Protein 3FFV (pdb70)

Organism: Escherichia coli (strain K12) (NCBI:txid83333)

Foldseek 3Di:
DDDLLLVLQVVLLVLQQVVCCVPVVAADKALPCFPPDAPQFDDDDPRITGGDKAAFDDDQALVVLCVLDVDDADPSVSSQAHSIADQWFWWQQPNFTKIFHYHNHPVSSVVLSVVQNVQQVQCVVLVEQRWGFGIDGPPPQWTWTQRRVQQFIWIDGRPDNDTHGRGNHSSRRSNRIHGDD/DPDLLLVLQVVLLVLQQVVCCVPPVAADKAQVCFPPDAPQFDDADPRMTGGHKAAFDDDQALVVLCVLVVHDFDPSVSSLARGIADQWFWWQQPNFTKIFHYHNHPVSVVVQSVVLNVQQVVCVVLVAQHWGFGIQGPDHQWGWTQRGVQQFIWIGGPPDNDTHGDGNHNSRRSNRIHGDD

Nearest PDB structures (foldseek):
  3ffv-assembly2_B  TM=9.972E-01  e=3.286E-38  Escherichia coli K-12
  7mso-assembly1_A  TM=3.947E-01  e=1.837E+00  Homo sapiens
  4hco-assembly2_A  TM=4.031E-01  e=1.837E+00  Homo sapiens
  2ffg-assembly1_B  TM=3.781E-01  e=4.168E+00  Bacillus subtilis
  3ffv-assembly2_B  TM=1.006E+00  e=2.075E-41  Escherichia coli K-12

Radius of gyration: 22.42 Å; Cα contacts (8 Å, |Δi|>4): 707; chains: 2; bounding box: 53×61×38 Å

Solvent-accessible surface area: 17484 Å² total; per-residue (Å²): 239,123,73,130,14,18,89,2,1,98,61,0,4,53,80,4,15,95,27,35,117,130,112,95,149,33,104,2,62,19,116,106,4,40,30,8,74,20,71,0,56,77,55,83,56,152,74,1,3,64,3,58,40,58,102,23,71,55,118,124,31,0,49,31,0,48,174,59,36,147,26,131,3,40,95,31,0,28,24,2,3,4,22,10,1,1,2,24,0,70,0,41,31,64,135,51,129,7,28,0,6,3,1,2,11,100,87,2,22,117,22,14,15,46,12,0,20,3,13,1,49,32,7,124,155,64,139,14,56,55,0,0,18,0,0,8,5,154,87,109,70,18,15,0,0,0,12,16,162,68,6,47,0,1,33,2,30,54,42,56,142,94,53,52,116,36,1,62,62,0,20,65,0,0,83,98,3,135,37,45,101,237,144,63,132,10,20,86,4,0,97,58,0,2,49,79,5,6,84,21,35,69,150,111,90,184,26,80,2,66,11,122,145,33,97,65,60,113,19,72,0,55,72,55,80,46,150,83,4,4,56,3,55,39,52,102,22,69,49,134,119,32,0,72,55,0,34,126,16,42,129,34,126,3,39,99,34,0,26,28,1,7,4,29,12,2,0,1,60,0,87,0,39,22,43,135,49,109,6,29,0,41,4,0,4,11,97,89,20,18,166,116,8,25,78,64,10,13,2,19,1,6,9,5,118,30,29,77,20,47,39,1,0,47,0,0,56,24,147,82,153,70,40,10,0,0,0,25,11,158,70,7,59,0,4,40,2,21,16,15,19,94,114,42,43,106,31,0,59,64,0,9,64,0,0,86,87,3,97,35,51,119

B-factor: mean 27.32, std 11.25, range [10.28, 82.02]

GO terms:
  GO:0005737 cytoplasm (C, IDA)
  GO:0009898 cytoplasmic side of plasma membrane (C, IDA)
  GO:0043254 regulation of protein-containing complex assembly (P, IDA)
  GO:0005515 protein binding (F, IPI)

CATH classification: 3.40.1580.20

Sequence (362 aa):
MDDLTAQALKDFTARYCDAWHEEHKSWPLSEELYGVPSPCIISTTEDAVYWQPQPFTGEQNVNAVERAFDIVIQPTIHTFYTTQFAGDMHAQFGDIKLTLLQTWSEDDFRRVQENLIGHLVTQKRLKLPPTLFIATLEEELEVISVCNLSGEVCKETLGTRKRTHLASNLAEFLNQLKPLLMDDLTAQALKDFTARYCDAWHEEHKSWPLSEELYGVPSPCIISTTEDAVYWQPQPFTGEQNVNAVERAFDIVIQPTIHTFYTTQFAGDMHAQFGDIKLTLLQTWSEDDFRRVQENLIGHLVTQKRLKLPPTLFIATLEEELEVISVCNLSGEVCKETLGTRKRTHLASNLAEFLNQLKPLL

InterPro domains:
  IPR009948 Syd [MF_01104] (3-181)
  IPR009948 Syd [NF003439] (1-180)
  IPR009948 Syd [PF07348] (7-179)
  IPR009948 Syd [cd16323] (7-177)
  IPR038228 Syd superfamily [G3DSA:3.40.1580.20] (1-181)

Structure (mmCIF, N/CA/C/O backbone):
data_3FFV
#
_entry.id   3FFV
#
_cell.length_a   167.600
_cell.length_b   167.600
_cell.length_c   41.600
_cell.angle_alpha   90.00
_cell.angle_beta   90.00
_cell.angle_gamma   120.00
#
_symmetry.space_group_name_H-M   'H 3'
#
loop_
_entity.id
_entity.type
_entity.pdbx_description
1 polymer 'Protein syd'
2 water water
#
loop_
_atom_site.group_PDB
_atom_site.id
_atom_site.type_symbol
_atom_site.label_atom_id
_atom_site.label_alt_id
_atom_site.label_comp_id
_atom_site.label_asym_id
_atom_site.label_entity_id
_atom_site.label_seq_id
_atom_site.pdbx_PDB_ins_code
_atom_site.Cartn_x
_atom_site.Cartn_y
_atom_site.Cartn_z
_atom_site.occupancy
_atom_site.B_iso_or_equiv
_atom_site.auth_seq_id
_atom_site.auth_comp_id
_atom_site.auth_asym_id
_atom_site.auth_atom_id
_atom_site.pdbx_PDB_model_num
ATOM 1 N N . MET A 1 1 ? -6.110 75.756 -3.760 1.00 64.82 1 MET A N 1
ATOM 2 C CA . MET A 1 1 ? -5.675 74.514 -3.050 1.00 64.94 1 MET A CA 1
ATOM 3 C C . MET A 1 1 ? -5.839 74.662 -1.535 1.00 63.07 1 MET A C 1
ATOM 4 O O . MET A 1 1 ? -4.856 74.642 -0.786 1.00 64.15 1 MET A O 1
ATOM 9 N N . ASP A 1 2 ? -7.089 74.808 -1.098 1.00 59.58 2 ASP A N 1
ATOM 10 C CA . ASP A 1 2 ? -7.423 74.964 0.320 1.00 55.26 2 ASP A CA 1
ATOM 11 C C . ASP A 1 2 ? -8.395 73.880 0.789 1.00 50.12 2 ASP A C 1
ATOM 12 O O . ASP A 1 2 ? -9.607 74.040 0.644 1.00 49.71 2 ASP A O 1
ATOM 17 N N . ASP A 1 3 ? -7.884 72.781 1.338 1.00 43.30 3 ASP A N 1
ATOM 18 C CA . ASP A 1 3 ? -8.779 71.739 1.829 1.00 36.24 3 ASP A CA 1
ATOM 19 C C . ASP A 1 3 ? -9.233 72.189 3.213 1.00 31.87 3 ASP A C 1
ATOM 20 O O . ASP A 1 3 ? -8.465 72.162 4.179 1.00 29.06 3 ASP A O 1
ATOM 25 N N . LEU A 1 4 ? -10.487 72.620 3.291 1.00 26.62 4 LEU A N 1
ATOM 26 C CA . LEU A 1 4 ? -11.050 73.110 4.534 1.00 24.53 4 LEU A CA 1
ATOM 27 C C . LEU A 1 4 ? -11.277 72.018 5.570 1.00 23.28 4 LEU A C 1
ATOM 28 O O . LEU A 1 4 ? -11.458 72.311 6.755 1.00 23.34 4 LEU A O 1
ATOM 33 N N . THR A 1 5 ? -11.263 70.763 5.124 1.00 21.58 5 THR A N 1
ATOM 34 C CA . THR A 1 5 ? -11.428 69.623 6.027 1.00 19.02 5 THR A CA 1
ATOM 35 C C . THR A 1 5 ? -10.090 69.347 6.716 1.00 19.07 5 THR A C 1
ATOM 36 O O . THR A 1 5 ? -10.037 69.107 7.925 1.00 18.55 5 THR A O 1
ATOM 40 N N . ALA A 1 6 ? -9.007 69.377 5.945 1.00 18.39 6 ALA A N 1
ATOM 41 C CA . ALA A 1 6 ? -7.686 69.150 6.516 1.00 17.37 6 ALA A CA 1
ATOM 42 C C . ALA A 1 6 ? -7.392 70.295 7.475 1.00 17.31 6 ALA A C 1
ATOM 43 O O . ALA A 1 6 ? -6.742 70.107 8.509 1.00 15.99 6 ALA A O 1
ATOM 45 N N . GLN A 1 7 ? -7.890 71.483 7.132 1.00 18.01 7 GLN A N 1
ATOM 46 C CA . GLN A 1 7 ? -7.681 72.65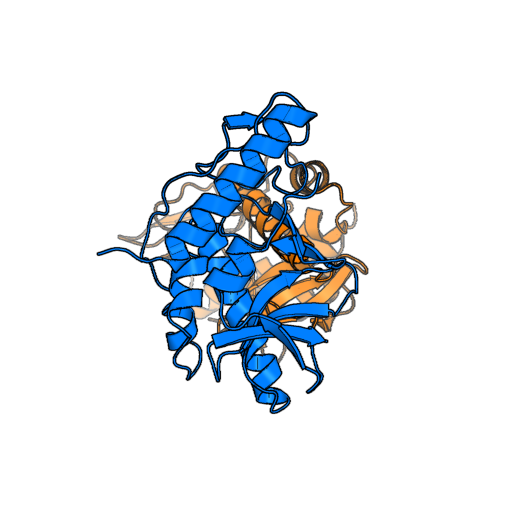5 7.975 1.00 19.97 7 GLN A CA 1
ATOM 47 C C . GLN A 1 7 ? -8.508 72.559 9.258 1.00 18.50 7 GLN A C 1
ATOM 48 O O . GLN A 1 7 ? -8.078 73.005 10.316 1.00 16.69 7 GLN A O 1
ATOM 54 N N . ALA A 1 8 ? -9.696 71.974 9.162 1.00 17.75 8 ALA A N 1
ATOM 55 C CA . ALA A 1 8 ? -10.544 71.815 10.335 1.00 17.87 8 ALA A CA 1
ATOM 56 C C . ALA A 1 8 ? -9.873 70.846 11.301 1.00 17.65 8 ALA A C 1
ATOM 57 O O . ALA A 1 8 ? -9.998 70.986 12.513 1.00 19.24 8 ALA A O 1
ATOM 59 N N . LEU A 1 9 ? -9.168 69.859 10.758 1.00 17.45 9 LEU A N 1
ATOM 60 C CA . LEU A 1 9 ? -8.472 68.871 11.582 1.00 17.99 9 LEU A CA 1
ATOM 61 C C . LEU A 1 9 ? -7.249 69.506 12.253 1.00 18.29 9 LEU A C 1
ATOM 62 O O . LEU A 1 9 ? -6.987 69.295 13.440 1.00 16.87 9 LEU A O 1
ATOM 67 N N . LYS A 1 10 ? -6.505 70.297 11.488 1.00 19.72 10 LYS A N 1
ATOM 68 C CA . LYS A 1 10 ? -5.327 70.956 12.028 1.00 20.80 10 LYS A CA 1
ATOM 69 C C . LYS A 1 10 ? -5.718 71.953 13.107 1.00 21.24 10 LYS A C 1
ATOM 70 O O . LYS A 1 10 ? -4.998 72.129 14.091 1.00 21.16 10 LYS A O 1
ATOM 76 N N . ASP A 1 11 ? -6.868 72.596 12.924 1.00 20.57 11 ASP A N 1
ATOM 77 C CA . ASP A 1 11 ? -7.363 73.572 13.886 1.00 18.86 11 ASP A CA 1
ATOM 78 C C . ASP A 1 11 ? -7.723 72.876 15.187 1.00 17.58 11 ASP A C 1
ATOM 79 O O . ASP A 1 11 ? -7.422 73.382 16.263 1.00 16.76 11 ASP A O 1
ATOM 84 N N . PHE A 1 12 ? -8.373 71.721 15.096 1.00 16.25 12 PHE A N 1
ATOM 85 C CA . PHE A 1 12 ? -8.730 71.009 16.311 1.00 16.76 12 PHE A CA 1
ATOM 86 C C . PHE A 1 12 ? -7.476 70.495 16.990 1.00 16.21 12 PHE A C 1
ATOM 87 O O . PHE A 1 12 ? -7.339 70.584 18.214 1.00 18.83 12 PHE A O 1
ATOM 95 N N . THR A 1 13 ? -6.567 69.945 16.193 1.00 15.04 13 THR A N 1
ATOM 96 C CA . THR A 1 13 ? -5.312 69.437 16.723 1.00 13.86 13 THR A CA 1
ATOM 97 C C . THR A 1 13 ? -4.626 70.556 17.494 1.00 14.41 13 THR A C 1
ATOM 98 O O . THR A 1 13 ? -4.103 70.335 18.582 1.00 15.25 13 THR A O 1
ATOM 102 N N . ALA A 1 14 ? -4.632 71.755 16.919 1.00 14.14 14 ALA A N 1
ATOM 103 C CA . ALA A 1 14 ? -4.018 72.913 17.542 1.00 15.27 14 ALA A CA 1
ATOM 104 C C . ALA A 1 14 ? -4.705 73.255 18.872 1.00 17.83 14 ALA A C 1
ATOM 105 O O . ALA A 1 14 ? -4.037 73.603 19.847 1.00 17.77 14 ALA A O 1
ATOM 107 N N . ARG A 1 15 ? -6.033 73.152 18.920 1.00 18.14 15 ARG A N 1
ATOM 108 C CA . ARG A 1 15 ? -6.761 73.442 20.152 1.00 18.02 15 ARG A CA 1
ATOM 109 C C . ARG A 1 15 ? -6.451 72.369 21.201 1.00 20.29 15 ARG A C 1
ATOM 110 O O . ARG A 1 15 ? -6.359 72.663 22.399 1.00 22.00 15 ARG A O 1
ATOM 118 N N . TYR A 1 16 ? -6.292 71.128 20.749 1.00 19.03 16 TYR A N 1
ATOM 119 C CA . TYR A 1 16 ? -5.996 70.021 21.648 1.00 18.76 16 TYR A CA 1
ATOM 120 C C . TYR A 1 16 ? -4.663 70.251 22.350 1.00 21.02 16 TYR A C 1
ATOM 121 O O . TYR A 1 16 ? -4.558 70.121 23.569 1.00 21.37 16 TYR A O 1
ATOM 130 N N . CYS A 1 17 ? -3.643 70.588 21.566 1.00 22.71 17 CYS A N 1
ATOM 131 C CA . CYS A 1 17 ? -2.312 70.835 22.109 1.00 23.73 17 CYS A CA 1
ATOM 132 C C . CYS A 1 17 ? -2.303 72.044 23.038 1.00 24.73 17 CYS A C 1
ATOM 133 O O . CYS A 1 17 ? -1.572 72.062 24.030 1.00 24.57 17 CYS A O 1
ATOM 136 N N . ASP A 1 18 ? -3.117 73.048 22.724 1.00 25.40 18 ASP A N 1
ATOM 137 C CA . ASP A 1 18 ? -3.195 74.241 23.561 1.00 28.13 18 ASP A CA 1
ATOM 138 C C . ASP A 1 18 ? -3.816 73.893 24.903 1.00 28.00 18 ASP A C 1
ATOM 139 O O . ASP A 1 18 ? -3.409 74.419 25.939 1.00 28.95 18 ASP A O 1
ATOM 144 N N . ALA A 1 19 ? -4.802 73.003 24.886 1.00 27.18 19 ALA A N 1
ATOM 145 C CA . ALA A 1 19 ? -5.447 72.584 26.125 1.00 27.05 19 ALA A CA 1
ATOM 146 C C . ALA A 1 19 ? -4.417 71.864 27.000 1.00 26.33 19 ALA A C 1
ATOM 147 O O . ALA A 1 19 ? -4.357 72.098 28.210 1.00 26.45 19 ALA A O 1
ATOM 149 N N . TRP A 1 20 ? -3.613 70.992 26.384 1.00 24.71 20 TRP A N 1
ATOM 150 C CA . TRP A 1 20 ? -2.579 70.252 27.102 1.00 23.52 20 TRP A CA 1
ATOM 151 C C . TRP A 1 20 ? -1.540 71.203 27.687 1.00 24.50 20 TRP A C 1
ATOM 152 O O . TRP A 1 20 ? -1.043 70.984 28.785 1.00 23.71 20 TRP A O 1
ATOM 163 N N . HIS A 1 21 ? -1.215 72.255 26.944 1.00 25.61 21 HIS A N 1
ATOM 164 C CA . HIS A 1 21 ? -0.242 73.234 27.397 1.00 29.21 21 HIS A CA 1
ATOM 165 C C . HIS A 1 21 ? -0.782 74.017 28.589 1.00 31.10 21 HIS A C 1
ATOM 166 O O . HIS A 1 21 ? -0.099 74.204 29.593 1.00 31.44 21 HIS A O 1
ATOM 173 N N . GLU A 1 22 ? -2.019 74.473 28.466 1.00 32.53 22 GLU A N 1
ATOM 174 C CA . GLU A 1 22 ? -2.660 75.248 29.514 1.00 35.59 22 GLU A CA 1
ATOM 175 C C . GLU A 1 22 ? -2.872 74.451 30.808 1.00 35.32 22 GLU A C 1
ATOM 176 O O . GLU A 1 22 ? -2.646 74.957 31.907 1.00 34.67 22 GLU A O 1
ATOM 182 N N . GLU A 1 23 ? -3.282 73.197 30.678 1.00 34.26 23 GLU A N 1
ATOM 183 C CA . GLU A 1 23 ? -3.547 72.384 31.851 1.00 33.51 23 GLU A CA 1
ATOM 184 C C . GLU A 1 23 ? -2.334 71.653 32.415 1.00 32.03 23 GLU A C 1
ATOM 185 O O . GLU A 1 23 ? -2.196 71.531 33.632 1.00 32.46 23 GLU A O 1
ATOM 191 N N . HIS A 1 24 ? -1.458 71.158 31.549 1.00 30.50 24 HIS A N 1
ATOM 192 C CA . HIS A 1 24 ? -0.281 70.432 32.025 1.00 29.43 24 HIS A CA 1
ATOM 193 C C . HIS A 1 24 ? 1.054 71.064 31.654 1.00 27.88 24 HIS A C 1
ATOM 194 O O . HIS A 1 24 ? 2.099 70.520 31.990 1.00 28.66 24 HIS A O 1
ATOM 201 N N . LYS A 1 25 ? 1.025 72.196 30.958 1.00 27.42 25 LYS A N 1
ATOM 202 C CA . LYS A 1 25 ? 2.249 72.884 30.559 1.00 27.97 25 LYS A CA 1
ATOM 203 C C . LYS A 1 25 ? 3.157 72.009 29.698 1.00 27.35 25 LYS A C 1
ATOM 204 O O . LYS A 1 25 ? 4.379 72.067 29.817 1.00 26.50 25 LYS A O 1
ATOM 210 N N . SER A 1 26 ? 2.563 71.215 28.813 1.00 26.41 26 SER A N 1
ATOM 211 C CA . SER A 1 26 ? 3.344 70.320 27.967 1.00 24.82 26 SER A CA 1
ATOM 212 C C . SER A 1 26 ? 2.618 69.918 26.692 1.00 24.39 26 SER A C 1
ATOM 213 O O . SER A 1 26 ? 1.537 70.419 26.390 1.00 23.76 26 SER A O 1
ATOM 216 N N . TRP A 1 27 ? 3.246 69.001 25.956 1.00 23.66 27 TRP A N 1
ATOM 217 C CA . TRP A 1 27 ? 2.691 68.429 24.736 1.00 21.74 27 TRP A CA 1
ATOM 218 C C . TRP A 1 27 ? 1.896 67.227 25.220 1.00 20.09 27 TRP A C 1
ATOM 219 O O . TRP A 1 27 ? 2.028 66.819 26.372 1.00 20.13 27 TRP A O 1
ATOM 230 N N . PRO A 1 28 ? 1.058 66.640 24.354 1.00 19.56 28 PRO A N 1
ATOM 231 C CA . PRO A 1 28 ? 0.297 65.474 24.818 1.00 17.79 28 PRO A CA 1
ATOM 232 C C . PRO A 1 28 ? 1.217 64.342 25.293 1.00 17.03 28 PRO A C 1
ATOM 233 O O . PRO A 1 28 ? 2.290 64.115 24.726 1.00 16.82 28 PRO A O 1
ATOM 237 N N . LEU A 1 29 ? 0.794 63.644 26.343 1.00 17.63 29 LEU A N 1
ATOM 238 C CA . LEU A 1 29 ? 1.557 62.530 26.910 1.00 17.71 29 LEU A CA 1
ATOM 239 C C . LEU A 1 29 ? 0.695 61.271 26.848 1.00 18.15 29 LEU A C 1
ATOM 240 O O . LEU A 1 29 ? -0.368 61.203 27.468 1.00 18.30 29 LEU A O 1
ATOM 245 N N . SER A 1 30 ? 1.161 60.270 26.109 1.00 19.12 30 SER A N 1
ATOM 246 C CA . SER A 1 30 ? 0.403 59.044 25.948 1.00 18.15 30 SER A CA 1
ATOM 247 C C . SER A 1 30 ? 1.072 57.752 26.388 1.00 18.91 30 SER A C 1
ATOM 248 O O . SER A 1 30 ? 2.120 57.369 25.870 1.00 18.69 30 SER A O 1
ATOM 251 N N . GLU A 1 31 ? 0.437 57.067 27.332 1.00 19.54 31 GLU A N 1
ATOM 252 C CA . GLU A 1 31 ? 0.933 55.791 27.820 1.00 21.54 31 GLU A CA 1
ATOM 253 C C . GLU A 1 31 ? 0.500 54.705 26.849 1.00 21.51 31 GLU A C 1
ATOM 254 O O . GLU A 1 31 ? 1.195 53.713 26.663 1.00 21.73 31 GLU A O 1
ATOM 260 N N . GLU A 1 32 ? -0.651 54.905 26.218 1.00 22.17 32 GLU A N 1
ATOM 261 C CA . GLU A 1 32 ? -1.180 53.922 25.274 1.00 25.10 32 GLU A CA 1
ATOM 262 C C . GLU A 1 32 ? -0.318 53.690 24.030 1.00 23.52 32 GLU A C 1
ATOM 263 O O . GLU A 1 32 ? -0.292 52.583 23.498 1.00 23.23 32 GLU A O 1
ATOM 269 N N . LEU A 1 33 ? 0.374 54.729 23.565 1.00 21.58 33 LEU A N 1
ATOM 270 C CA . LEU A 1 33 ? 1.224 54.624 22.384 1.00 19.56 33 LEU A CA 1
ATOM 271 C C . LEU A 1 33 ? 2.652 54.208 22.713 1.00 19.24 33 LEU A C 1
ATOM 272 O O . LEU A 1 33 ? 3.479 54.051 21.819 1.00 20.01 33 LEU A O 1
ATOM 277 N N . TYR A 1 34 ? 2.950 54.026 23.993 1.00 20.41 34 TYR A N 1
ATOM 278 C CA . TYR A 1 34 ? 4.296 53.627 24.390 1.00 21.11 34 TYR A CA 1
ATOM 279 C C . TYR A 1 34 ? 4.659 52.291 23.732 1.00 20.53 34 TYR A C 1
ATOM 280 O O . TYR A 1 34 ? 3.883 51.341 23.793 1.00 21.54 34 TYR A O 1
ATOM 289 N N . GLY A 1 35 ? 5.825 52.228 23.089 1.00 18.97 35 GLY A N 1
ATOM 290 C CA . GLY A 1 35 ? 6.250 50.994 22.448 1.00 16.63 35 GLY A CA 1
ATOM 291 C C . GLY A 1 35 ? 6.016 50.922 20.948 1.00 16.82 35 GLY A C 1
ATOM 292 O O . GLY A 1 35 ? 6.417 49.952 20.289 1.00 15.83 35 GLY A O 1
ATOM 293 N N . VAL A 1 36 ? 5.361 51.944 20.405 1.00 16.15 36 VAL A N 1
ATOM 294 C CA . VAL A 1 36 ? 5.074 52.008 18.976 1.00 16.03 36 VAL A CA 1
ATOM 295 C C . VAL A 1 36 ? 5.809 53.210 18.392 1.00 15.90 36 VAL A C 1
ATOM 296 O O . VAL A 1 36 ? 5.496 54.361 18.717 1.00 15.98 36 VAL A O 1
ATOM 300 N N . PRO A 1 37 ? 6.799 52.959 17.519 1.00 16.13 37 PRO A N 1
ATOM 301 C CA . PRO A 1 37 ? 7.583 54.031 16.889 1.00 16.43 37 PRO A CA 1
ATOM 302 C C . PRO A 1 37 ? 6.747 55.048 16.098 1.00 16.26 37 PRO A C 1
ATOM 303 O O . PRO A 1 37 ? 5.661 54.741 15.594 1.00 15.59 37 PRO A O 1
ATOM 307 N N . SER A 1 38 ? 7.274 56.260 15.987 1.00 16.17 38 SER A N 1
ATOM 308 C CA . SER A 1 38 ? 6.599 57.317 15.258 1.00 16.20 38 SER A CA 1
ATOM 309 C C . SER A 1 38 ? 7.417 58.595 15.218 1.00 16.37 38 SER A C 1
ATOM 310 O O . SER A 1 38 ? 8.199 58.877 16.129 1.00 15.57 38 SER A O 1
ATOM 313 N N . PRO A 1 39 ? 7.249 59.385 14.147 1.00 17.79 39 PRO A N 1
ATOM 314 C CA . PRO A 1 39 ? 7.981 60.647 14.011 1.00 17.97 39 PRO A CA 1
ATOM 315 C C . PRO A 1 39 ? 7.487 61.654 15.060 1.00 17.85 39 PRO A C 1
ATOM 316 O O . PRO A 1 39 ? 8.176 62.620 15.393 1.00 17.93 39 PRO A O 1
ATOM 320 N N . CYS A 1 40 ? 6.289 61.407 15.583 1.00 16.20 40 CYS A N 1
ATOM 321 C CA . CYS A 1 40 ? 5.670 62.295 16.561 1.00 16.81 40 CYS A CA 1
ATOM 322 C C . CYS A 1 40 ? 6.314 62.298 17.943 1.00 17.58 40 CYS A C 1
ATOM 323 O O . CYS A 1 40 ? 6.168 63.267 18.692 1.00 18.18 40 CYS A O 1
ATOM 326 N N . ILE A 1 41 ? 7.011 61.219 18.283 1.00 18.01 41 ILE A N 1
ATOM 327 C CA . ILE A 1 41 ? 7.655 61.097 19.589 1.00 19.48 41 ILE A CA 1
ATOM 328 C C . ILE A 1 41 ? 8.718 62.169 19.824 1.00 20.94 41 ILE A C 1
ATOM 329 O O . ILE A 1 41 ? 9.648 62.321 19.035 1.00 20.77 41 ILE A O 1
ATOM 334 N N . ILE A 1 42 ? 8.558 62.904 20.920 1.00 22.14 42 ILE A N 1
ATOM 335 C CA . ILE A 1 42 ? 9.479 63.966 21.320 1.00 22.40 42 ILE A CA 1
ATOM 336 C C . ILE A 1 42 ? 10.486 63.388 22.323 1.00 23.11 42 ILE A C 1
ATOM 337 O O . ILE A 1 42 ? 11.700 63.524 22.168 1.00 23.28 42 ILE A O 1
ATOM 342 N N . SER A 1 43 ? 9.960 62.766 23.369 1.00 22.20 43 SER A N 1
ATOM 343 C CA . SER A 1 43 ? 10.783 62.135 24.390 1.00 22.56 43 SER A CA 1
ATOM 344 C C . SER A 1 43 ? 9.916 61.085 25.081 1.00 23.02 43 SER A C 1
ATOM 345 O O . SER A 1 43 ? 8.681 61.133 24.999 1.00 21.18 43 SER A O 1
ATOM 348 N N . THR A 1 44 ? 10.552 60.132 25.757 1.00 21.98 44 THR A N 1
ATOM 349 C CA . THR A 1 44 ? 9.797 59.089 26.424 1.00 22.69 44 THR A CA 1
ATOM 350 C C . THR A 1 44 ? 10.179 58.899 27.893 1.00 22.42 44 THR A C 1
ATOM 351 O O . THR A 1 44 ? 11.333 59.075 28.286 1.00 22.75 44 THR A O 1
ATOM 355 N N . THR A 1 45 ? 9.173 58.591 28.707 1.00 22.36 45 THR A N 1
ATOM 356 C CA . THR A 1 45 ? 9.354 58.379 30.136 1.00 22.31 45 THR A CA 1
ATOM 357 C C . THR A 1 45 ? 9.504 56.877 30.366 1.00 22.27 45 THR A C 1
ATOM 358 O O . THR A 1 45 ? 9.888 56.153 29.453 1.00 20.37 45 THR A O 1
ATOM 362 N N . GLU A 1 46 ? 9.217 56.398 31.571 1.00 21.84 46 GLU A N 1
ATOM 363 C CA . GLU A 1 46 ? 9.342 54.969 31.811 0.50 23.06 46 GLU A CA 1
ATOM 364 C C . GLU A 1 46 ? 8.212 54.184 31.146 1.00 23.59 46 GLU A C 1
ATOM 365 O O . GLU A 1 46 ? 8.367 52.998 30.858 1.00 24.75 46 GLU A O 1
ATOM 371 N N . ASP A 1 47 ? 7.089 54.850 30.881 1.00 22.44 47 ASP A N 1
ATOM 372 C CA . ASP A 1 47 ? 5.940 54.181 30.280 1.00 21.77 47 ASP A CA 1
ATOM 373 C C . ASP A 1 47 ? 5.034 55.040 29.382 1.00 20.56 47 ASP A C 1
ATOM 374 O O . ASP A 1 47 ? 3.882 54.680 29.142 1.00 20.43 47 ASP A O 1
ATOM 379 N N . ALA A 1 48 ? 5.538 56.163 28.884 1.00 19.58 48 ALA A N 1
ATOM 380 C CA . ALA A 1 48 ? 4.730 57.027 28.028 1.00 18.55 48 ALA A CA 1
ATOM 381 C C . ALA A 1 48 ? 5.586 57.871 27.094 1.00 18.73 48 ALA A C 1
ATOM 382 O O . ALA A 1 48 ? 6.786 58.031 27.306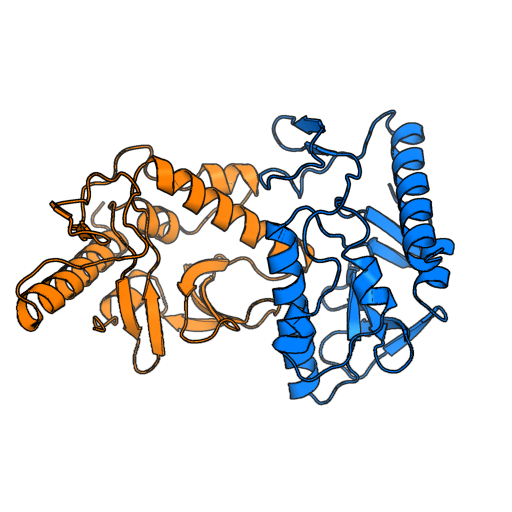 1.00 18.33 48 ALA A O 1
ATOM 384 N N . VAL A 1 49 ? 4.967 58.398 26.044 1.00 18.10 49 VAL A N 1
ATOM 385 C CA . VAL A 1 49 ? 5.685 59.250 25.109 1.00 18.24 49 VAL A CA 1
ATOM 386 C C . VAL A 1 49 ? 4.989 60.588 24.978 1.00 19.28 49 VAL A C 1
ATOM 387 O O . VAL A 1 49 ? 3.760 60.668 25.021 1.00 19.67 49 VAL A O 1
ATOM 391 N N . TYR A 1 50 ? 5.799 61.637 24.863 1.00 20.32 50 TYR A N 1
ATOM 392 C CA . TYR A 1 50 ? 5.319 62.996 24.666 1.00 19.77 50 TYR A CA 1
ATOM 393 C C . TYR A 1 50 ? 5.333 63.096 23.152 1.00 18.52 50 TYR A C 1
ATOM 394 O O . TYR A 1 50 ? 6.297 62.662 22.518 1.00 18.04 50 TYR A O 1
ATOM 403 N N . TRP A 1 51 ? 4.278 63.645 22.560 1.00 18.57 51 TRP A N 1
ATOM 404 C CA . TRP A 1 51 ? 4.249 63.739 21.107 1.00 18.09 51 TRP A CA 1
ATOM 405 C C . TRP A 1 51 ? 3.681 65.035 20.552 1.00 17.85 51 TRP A C 1
ATOM 406 O O . TRP A 1 51 ? 2.978 65.775 21.237 1.00 18.73 51 TRP A O 1
ATOM 417 N N . GLN A 1 52 ? 4.008 65.303 19.294 1.00 18.26 52 GLN A N 1
ATOM 418 C CA . GLN A 1 52 ? 3.531 66.492 18.602 1.00 19.29 52 GLN A CA 1
ATOM 419 C C . GLN A 1 52 ? 3.167 66.093 17.178 1.00 19.63 52 GLN A C 1
ATOM 420 O O . GLN A 1 52 ? 3.761 65.174 16.613 1.00 18.73 52 GLN A O 1
ATOM 426 N N . PRO A 1 53 ? 2.186 66.777 16.573 1.00 19.96 53 PRO A N 1
ATOM 427 C CA . PRO A 1 53 ? 1.851 66.387 15.201 1.00 19.03 53 PRO A CA 1
ATOM 428 C C . PRO A 1 53 ? 3.070 66.522 14.296 1.00 19.70 53 PRO A C 1
ATOM 429 O O . PRO A 1 53 ? 3.956 67.334 14.555 1.00 19.63 53 PRO A O 1
ATOM 433 N N . GLN A 1 54 ? 3.121 65.707 13.250 1.00 19.79 54 GLN A N 1
ATOM 434 C CA . GLN A 1 54 ? 4.228 65.729 12.302 1.00 21.59 54 GLN A CA 1
ATOM 435 C C . GLN A 1 54 ? 3.680 65.583 10.888 1.00 22.24 54 GLN A C 1
ATOM 436 O O . GLN A 1 54 ? 2.517 65.231 10.697 1.00 23.62 54 GLN A O 1
ATOM 442 N N . PRO A 1 55 ? 4.507 65.868 9.870 1.00 22.82 55 PRO A N 1
ATOM 443 C CA . PRO A 1 55 ? 3.981 65.723 8.509 1.00 22.45 55 PRO A CA 1
ATOM 444 C C . PRO A 1 55 ? 3.707 64.262 8.160 1.00 21.88 55 PRO A C 1
ATOM 445 O O . PRO A 1 55 ? 4.405 63.363 8.614 1.00 21.82 55 PRO A O 1
ATOM 449 N N . PHE A 1 56 ? 2.676 64.038 7.360 1.00 22.04 56 PHE A N 1
ATOM 450 C CA . PHE A 1 56 ? 2.321 62.697 6.923 1.00 22.49 56 PHE A CA 1
ATOM 451 C C . PHE A 1 56 ? 3.214 62.338 5.724 1.00 23.89 56 PHE A C 1
ATOM 452 O O . PHE A 1 56 ? 3.435 63.165 4.832 1.00 23.01 56 PHE A O 1
ATOM 460 N N . THR A 1 57 ? 3.739 61.118 5.711 1.00 24.51 57 THR A N 1
ATOM 461 C CA . THR A 1 57 ? 4.574 60.665 4.605 1.00 26.30 57 THR A CA 1
ATOM 462 C C . THR A 1 57 ? 3.934 59.434 3.952 1.00 28.48 57 THR A C 1
ATOM 463 O O . THR A 1 57 ? 3.348 58.590 4.634 1.00 28.68 57 THR A O 1
ATOM 467 N N . GLY A 1 58 ? 4.042 59.347 2.629 1.00 29.93 58 GLY A N 1
ATOM 468 C CA . GLY A 1 58 ? 3.463 58.233 1.895 1.00 33.01 58 GLY A CA 1
ATOM 469 C C . GLY A 1 58 ? 2.311 58.722 1.030 1.00 35.00 58 GLY A C 1
ATOM 470 O O . GLY A 1 58 ? 2.055 59.924 0.981 1.00 34.95 58 GLY A O 1
ATOM 471 N N . GLU A 1 59 ? 1.624 57.815 0.338 1.00 36.79 59 GLU A N 1
ATOM 472 C CA . GLU A 1 59 ? 0.490 58.211 -0.496 1.00 38.44 59 GLU A CA 1
ATOM 473 C C . GLU A 1 59 ? -0.585 58.819 0.383 1.00 36.61 59 GLU A C 1
ATOM 474 O O . GLU A 1 59 ? -0.957 58.239 1.401 1.00 36.76 59 GLU A O 1
ATOM 480 N N . GLN A 1 60 ? -1.099 59.975 -0.020 1.00 34.76 60 GLN A N 1
ATOM 481 C CA . GLN A 1 60 ? -2.129 60.637 0.763 1.00 33.86 60 GLN A CA 1
ATOM 482 C C . GLN A 1 60 ? -3.534 60.261 0.322 1.00 32.64 60 GLN A C 1
ATOM 483 O O . GLN A 1 60 ? -4.277 61.092 -0.204 1.00 31.80 60 GLN A O 1
ATOM 489 N N . ASN A 1 61 ? -3.886 59.002 0.550 1.00 30.57 61 ASN A N 1
ATOM 490 C CA . ASN A 1 61 ? -5.203 58.489 0.221 1.00 28.48 61 ASN A CA 1
ATOM 491 C C . ASN A 1 61 ? -5.348 57.083 0.814 1.00 27.78 61 ASN A C 1
ATOM 492 O O . ASN A 1 61 ? -4.349 56.444 1.168 1.00 28.44 61 ASN A O 1
ATOM 497 N N . VAL A 1 62 ? -6.587 56.612 0.936 1.00 25.73 62 VAL A N 1
ATOM 498 C CA . VAL A 1 62 ? -6.849 55.282 1.472 1.00 26.31 62 VAL A CA 1
ATOM 499 C C . VAL A 1 62 ? -7.314 54.384 0.326 1.00 27.36 62 VAL A C 1
ATOM 500 O O . VAL A 1 62 ? -8.296 53.657 0.454 1.00 27.62 62 VAL A O 1
ATOM 504 N N . ASN A 1 63 ? -6.601 54.441 -0.800 1.00 28.38 63 ASN A N 1
ATOM 505 C CA . ASN A 1 63 ? -6.956 53.630 -1.961 1.00 28.56 63 ASN A CA 1
ATOM 506 C C . ASN A 1 63 ? -6.745 52.157 -1.685 1.00 28.24 63 ASN A C 1
ATOM 507 O O . ASN A 1 63 ? -7.308 51.303 -2.366 1.00 28.23 63 ASN A O 1
ATOM 512 N N . ALA A 1 64 ? -5.917 51.855 -0.696 1.00 27.44 64 ALA A N 1
ATOM 513 C CA . ALA A 1 64 ? -5.696 50.466 -0.349 1.00 26.64 64 ALA A CA 1
ATOM 514 C C . ALA A 1 64 ? -7.048 49.908 0.070 1.00 25.34 64 ALA A C 1
ATOM 515 O O . ALA A 1 64 ? -7.360 48.757 -0.209 1.00 27.76 64 ALA A O 1
ATOM 517 N N . VAL A 1 65 ? -7.857 50.732 0.729 1.00 24.74 65 VAL A N 1
ATOM 518 C CA . VAL A 1 65 ? -9.171 50.278 1.163 1.00 25.27 65 VAL A CA 1
ATOM 519 C C . VAL A 1 65 ? -10.093 50.133 -0.044 1.00 25.78 65 VAL A C 1
ATOM 520 O O . VAL A 1 65 ? -10.817 49.149 -0.156 1.00 25.82 65 VAL A O 1
ATOM 524 N N . GLU A 1 66 ? -10.050 51.099 -0.960 1.00 26.66 66 GLU A N 1
ATOM 525 C CA . GLU A 1 66 ? -10.887 51.037 -2.160 1.00 27.77 66 GLU A CA 1
ATOM 526 C C . GLU A 1 66 ? -10.448 49.880 -3.055 1.00 29.69 66 GLU A C 1
ATOM 527 O O . GLU A 1 66 ? -11.253 49.314 -3.793 1.00 29.91 66 GLU A O 1
ATOM 533 N N . ARG A 1 67 ? -9.167 49.534 -3.003 1.00 30.33 67 ARG A N 1
ATOM 534 C CA . ARG A 1 67 ? -8.668 48.423 -3.797 1.00 31.67 67 ARG A CA 1
ATOM 535 C C . ARG A 1 67 ? -9.187 47.106 -3.250 1.00 32.46 67 ARG A C 1
ATOM 536 O O . ARG A 1 67 ? -9.648 46.251 -3.999 1.00 33.13 67 ARG A O 1
ATOM 544 N N . ALA A 1 68 ? -9.118 46.959 -1.933 1.00 32.49 68 ALA A N 1
ATOM 545 C CA . ALA A 1 68 ? -9.548 45.738 -1.268 1.00 32.46 68 ALA A CA 1
ATOM 546 C C . ALA A 1 68 ? -11.054 45.559 -1.176 1.00 32.52 68 ALA A C 1
ATOM 547 O O . ALA A 1 68 ? -11.543 44.447 -0.963 1.00 33.71 68 ALA A O 1
ATOM 549 N N . PHE A 1 69 ? -11.792 46.643 -1.359 1.00 32.30 69 PHE A N 1
ATOM 550 C CA . PHE A 1 69 ? -13.239 46.596 -1.224 1.00 31.90 69 PHE A CA 1
ATOM 551 C C . PHE A 1 69 ? -13.886 47.471 -2.271 1.00 32.94 69 PHE A C 1
ATOM 552 O O . PHE A 1 69 ? -13.467 48.613 -2.478 1.00 33.93 69 PHE A O 1
ATOM 560 N N . ASP A 1 70 ? -14.909 46.943 -2.931 1.00 33.06 70 ASP A N 1
ATOM 561 C CA . ASP A 1 70 ? -15.604 47.700 -3.959 1.00 33.33 70 ASP A CA 1
ATOM 562 C C . ASP A 1 70 ? -16.353 48.893 -3.343 1.00 32.54 70 ASP A C 1
ATOM 563 O O . ASP A 1 70 ? -17.509 48.784 -2.918 1.00 31.99 70 ASP A O 1
ATOM 568 N N . ILE A 1 71 ? -15.686 50.042 -3.301 1.00 30.48 71 ILE A N 1
ATOM 569 C CA . ILE A 1 71 ? -16.289 51.232 -2.723 1.00 27.98 71 ILE A CA 1
ATOM 570 C C . ILE A 1 71 ? -15.546 52.504 -3.147 1.00 26.89 71 ILE A C 1
ATOM 571 O O . ILE A 1 71 ? -14.348 52.475 -3.455 1.00 27.47 71 ILE A O 1
ATOM 576 N N . VAL A 1 72 ? -16.277 53.613 -3.193 1.00 24.31 72 VAL A N 1
ATOM 577 C CA . VAL A 1 72 ? -15.688 54.907 -3.507 1.00 22.62 72 VAL A CA 1
ATOM 578 C C . VAL A 1 72 ? -15.819 55.658 -2.198 1.00 21.01 72 VAL A C 1
ATOM 579 O O . VAL A 1 72 ? -16.896 56.124 -1.855 1.00 21.27 72 VAL A O 1
ATOM 583 N N . ILE A 1 73 ? -14.716 55.764 -1.469 1.00 21.46 73 ILE A N 1
ATOM 584 C CA . ILE A 1 73 ? -14.716 56.414 -0.165 1.00 21.74 73 ILE A CA 1
ATOM 585 C C . ILE A 1 73 ? -14.743 57.945 -0.184 1.00 20.61 73 ILE A C 1
ATOM 586 O O . ILE A 1 73 ? -13.977 58.583 -0.908 1.00 19.78 73 ILE A O 1
ATOM 591 N N . GLN A 1 74 ? -15.632 58.521 0.623 1.00 18.98 74 GLN A N 1
ATOM 592 C CA . GLN A 1 74 ? -15.748 59.973 0.735 1.00 20.12 74 GLN A CA 1
ATOM 593 C C . GLN A 1 74 ? -14.373 60.634 0.795 1.00 19.07 74 GLN A C 1
ATOM 594 O O . GLN A 1 74 ? -13.492 60.180 1.516 1.00 19.57 74 GLN A O 1
ATOM 600 N N . PRO A 1 75 ? -14.183 61.723 0.036 1.00 18.21 75 PRO A N 1
ATOM 601 C CA . PRO A 1 75 ? -12.921 62.457 0.001 1.00 17.04 75 PRO A CA 1
ATOM 602 C C . PRO A 1 75 ? -12.452 62.889 1.389 1.00 16.63 75 PRO A C 1
ATOM 603 O O . PRO A 1 75 ? -11.260 62.847 1.685 1.00 16.91 75 PRO A O 1
ATOM 607 N N . THR A 1 76 ? -13.395 63.296 2.234 1.00 16.40 76 THR A N 1
ATOM 608 C CA . THR A 1 76 ? -13.074 63.774 3.569 1.00 15.40 76 THR A CA 1
ATOM 609 C C . THR A 1 76 ? -12.388 62.738 4.446 1.00 15.24 76 THR A C 1
ATOM 610 O O . THR A 1 76 ? -11.598 63.099 5.317 1.00 16.12 76 THR A O 1
ATOM 614 N N . ILE A 1 77 ? -12.678 61.460 4.203 1.00 17.00 77 ILE A N 1
ATOM 615 C CA . ILE A 1 77 ? -12.060 60.356 4.943 1.00 16.11 77 ILE A CA 1
ATOM 616 C C . ILE A 1 77 ? -10.633 60.165 4.429 1.00 16.90 77 ILE A C 1
ATOM 617 O O . ILE A 1 77 ? -9.724 59.917 5.214 1.00 18.71 77 ILE A O 1
ATOM 622 N N . HIS A 1 78 ? -10.435 60.292 3.118 1.00 16.37 78 HIS A N 1
ATOM 623 C CA . HIS A 1 78 ? -9.092 60.189 2.544 1.00 16.67 78 HIS A CA 1
ATOM 624 C C . HIS A 1 78 ? -8.227 61.252 3.229 1.00 16.05 78 HIS A C 1
ATOM 625 O O . HIS A 1 78 ? -7.086 61.001 3.603 1.00 15.18 78 HIS A O 1
ATOM 632 N N . THR A 1 79 ? -8.799 62.443 3.380 1.00 17.17 79 THR A N 1
ATOM 633 C CA . THR A 1 79 ? -8.126 63.585 3.988 1.00 17.11 79 THR A CA 1
ATOM 634 C C . THR A 1 79 ? -7.912 63.433 5.486 1.00 16.85 79 THR A C 1
ATOM 635 O O . THR A 1 79 ? -6.851 63.771 6.011 1.00 15.92 79 THR A O 1
ATOM 639 N N . PHE A 1 80 ? -8.933 62.936 6.171 1.00 16.35 80 PHE A N 1
ATOM 640 C CA . PHE A 1 80 ? -8.869 62.745 7.610 1.00 15.76 80 PHE A CA 1
ATOM 641 C C . PHE A 1 80 ? -7.655 61.949 8.102 1.00 15.02 80 PHE A C 1
ATOM 642 O O . PHE A 1 80 ? -7.015 62.318 9.092 1.00 14.39 80 PHE A O 1
ATOM 650 N N . TYR A 1 81 ? -7.349 60.856 7.411 1.00 14.59 81 TYR A N 1
ATOM 651 C CA . TYR A 1 81 ? -6.244 59.980 7.801 1.00 15.82 81 TYR A CA 1
ATOM 652 C C . TYR A 1 81 ? -4.880 60.229 7.158 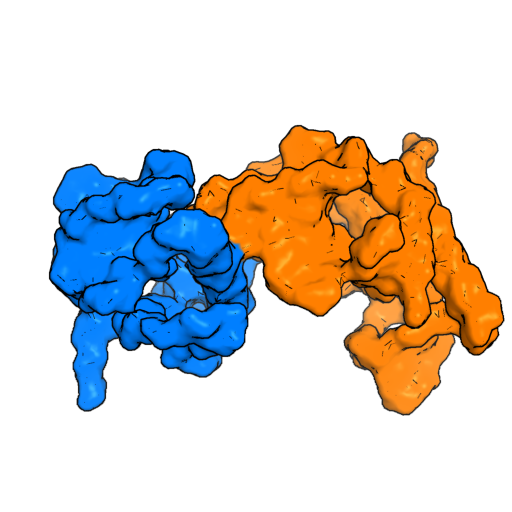1.00 16.21 81 TYR A C 1
ATOM 653 O O . TYR A 1 81 ? -3.918 59.535 7.482 1.00 14.97 81 TYR A O 1
ATOM 662 N N . THR A 1 82 ? -4.783 61.215 6.271 1.00 17.00 82 THR A N 1
ATOM 663 C CA . THR A 1 82 ? -3.519 61.489 5.598 1.00 17.53 82 THR A CA 1
ATOM 664 C C . THR A 1 82 ? -3.093 62.955 5.596 1.00 18.85 82 THR A C 1
ATOM 665 O O . THR A 1 82 ? -2.329 63.380 4.728 1.00 20.21 82 THR A O 1
ATOM 669 N N . THR A 1 83 ? -3.584 63.721 6.564 1.00 17.00 83 THR A N 1
ATOM 670 C CA . THR A 1 83 ? -3.242 65.136 6.682 1.00 17.37 83 THR A CA 1
ATOM 671 C C . THR A 1 83 ? -1.992 65.320 7.545 1.00 16.99 83 THR A C 1
ATOM 672 O O . THR A 1 83 ? -1.191 66.227 7.324 1.00 17.36 83 THR A O 1
ATOM 676 N N . GLN A 1 84 ? -1.822 64.441 8.525 1.00 16.42 84 GLN A N 1
ATOM 677 C CA . GLN A 1 84 ? -0.692 64.536 9.442 1.00 15.97 84 GLN A CA 1
ATOM 678 C C . GLN A 1 84 ? -0.527 63.209 10.158 1.00 15.89 84 GLN A C 1
ATOM 679 O O . GLN A 1 84 ? -1.363 62.313 10.024 1.00 15.46 84 GLN A O 1
ATOM 685 N N . PHE A 1 85 ? 0.564 63.090 10.908 1.00 16.50 85 PHE A N 1
ATOM 686 C CA . PHE A 1 85 ? 0.795 61.919 11.742 1.00 16.58 85 PHE A CA 1
ATOM 687 C C . PHE A 1 85 ? 0.490 62.502 13.113 1.00 15.99 85 PHE A C 1
ATOM 688 O O . PHE A 1 85 ? 0.973 63.584 13.443 1.00 17.17 85 PHE A O 1
ATOM 696 N N . ALA A 1 86 ? -0.326 61.818 13.903 1.00 15.19 86 ALA A N 1
ATOM 697 C CA . ALA A 1 86 ? -0.640 62.310 15.236 1.00 15.99 86 ALA A CA 1
ATOM 698 C C . ALA A 1 86 ? -1.146 61.179 16.117 1.00 17.53 86 ALA A C 1
ATOM 699 O O . ALA A 1 86 ? -1.516 60.116 15.628 1.00 17.53 86 ALA A O 1
ATOM 701 N N . GLY A 1 87 ? -1.145 61.409 17.424 1.00 18.97 87 GLY A N 1
ATOM 702 C CA . GLY A 1 87 ? -1.649 60.401 18.334 1.00 19.03 87 GLY A CA 1
ATOM 703 C C . GLY A 1 87 ? -3.147 60.598 18.452 1.00 19.41 87 GLY A C 1
ATOM 704 O O . GLY A 1 87 ? -3.701 61.546 17.890 1.00 18.53 87 GLY A O 1
ATOM 705 N N . ASP A 1 88 ? -3.822 59.709 19.164 1.00 19.56 88 ASP A N 1
ATOM 706 C CA . ASP A 1 88 ? -5.258 59.860 19.329 1.00 20.04 88 ASP A CA 1
ATOM 707 C C . ASP A 1 88 ? -5.509 61.061 20.232 1.00 19.34 88 ASP A C 1
ATOM 708 O O . ASP A 1 88 ? -4.662 61.426 21.048 1.00 19.32 88 ASP A O 1
ATOM 713 N N . MET A 1 89 ? -6.668 61.687 20.074 1.00 19.28 89 MET A N 1
ATOM 714 C CA . MET A 1 89 ? -6.996 62.860 20.868 1.00 18.53 89 MET A CA 1
ATOM 715 C C . MET A 1 89 ? -8.382 62.727 21.461 1.00 19.83 89 MET A C 1
ATOM 716 O O . MET A 1 89 ? -9.320 62.322 20.787 1.00 20.44 89 MET A O 1
ATOM 721 N N . HIS A 1 90 ? -8.502 63.061 22.738 1.00 22.41 90 HIS A N 1
ATOM 722 C CA . HIS A 1 90 ? -9.778 62.986 23.433 1.00 22.62 90 HIS A CA 1
ATOM 723 C C . HIS A 1 90 ? -10.549 64.276 23.205 1.00 21.86 90 HIS A C 1
ATOM 724 O O . HIS A 1 90 ? -9.989 65.366 23.260 1.00 21.56 90 HIS A O 1
ATOM 731 N N . ALA A 1 91 ? -11.843 64.151 22.949 1.00 21.47 91 ALA A N 1
ATOM 732 C CA . ALA A 1 91 ? -12.643 65.326 22.687 1.00 21.34 91 ALA A CA 1
ATOM 733 C C . ALA A 1 91 ? -14.067 65.180 23.187 1.00 21.45 91 ALA A C 1
ATOM 734 O O . ALA A 1 91 ? -14.455 64.150 23.746 1.00 21.28 91 ALA A O 1
ATOM 736 N N . GLN A 1 92 ? -14.847 66.223 22.958 1.00 22.24 92 GLN A N 1
ATOM 737 C CA . GLN A 1 92 ? -16.232 66.246 23.377 1.00 24.04 92 GLN A CA 1
ATOM 738 C C . GLN A 1 92 ? -17.048 66.989 22.325 1.00 22.55 92 GLN A C 1
ATOM 739 O O . GLN A 1 92 ? -16.691 68.090 21.909 1.00 20.54 92 GLN A O 1
ATOM 745 N N . PHE A 1 93 ? -18.126 66.356 21.878 1.00 21.49 93 PHE A N 1
ATOM 746 C CA . PHE A 1 93 ? -19.024 66.944 20.892 1.00 20.80 93 PHE A CA 1
ATOM 747 C C . PHE A 1 93 ? -20.334 67.083 21.658 1.00 21.47 93 PHE A C 1
ATOM 748 O O . PHE A 1 93 ? -21.054 66.107 21.851 1.00 21.16 93 PHE A O 1
ATOM 756 N N . GLY A 1 94 ? -20.642 68.292 22.108 1.00 23.29 94 GLY A N 1
ATOM 757 C CA . GLY A 1 94 ? -21.840 68.462 22.907 1.00 26.34 94 GLY A CA 1
ATOM 758 C C . GLY A 1 94 ? -21.532 67.754 24.217 1.00 28.52 94 GLY A C 1
ATOM 759 O O . GLY A 1 94 ? -20.515 68.040 24.847 1.00 29.25 94 GLY A O 1
ATOM 760 N N . ASP A 1 95 ? -22.387 66.823 24.628 1.00 30.39 95 ASP A N 1
ATOM 761 C CA . ASP A 1 95 ? -22.157 66.071 25.861 1.00 32.29 95 ASP A CA 1
ATOM 762 C C . ASP A 1 95 ? -21.474 64.728 25.579 1.00 31.01 95 ASP A C 1
ATOM 763 O O . ASP A 1 95 ? -21.156 63.985 26.512 1.00 31.88 95 ASP A O 1
ATOM 768 N N . ILE A 1 96 ? -21.253 64.418 24.301 1.00 28.30 96 ILE A N 1
ATOM 769 C CA . ILE A 1 96 ? -20.624 63.152 23.924 1.00 25.58 96 ILE A CA 1
ATOM 770 C C . ILE A 1 96 ? -19.104 63.160 24.064 1.00 23.93 96 ILE A C 1
ATOM 771 O O . ILE A 1 96 ? -18.414 63.928 23.396 1.00 22.19 96 ILE A O 1
ATOM 776 N N . LYS A 1 97 ? -18.589 62.293 24.929 1.00 22.46 97 LYS A N 1
ATOM 777 C CA . LYS A 1 97 ? -17.149 62.176 25.128 1.00 22.99 97 LYS A CA 1
ATOM 778 C C . LYS A 1 97 ? -16.643 61.091 24.176 1.00 21.65 97 LYS A C 1
ATOM 779 O O . LYS A 1 97 ? -17.237 60.013 24.069 1.00 21.12 97 LYS A O 1
ATOM 785 N N . LEU A 1 98 ? -15.548 61.383 23.482 1.00 19.55 98 LEU A N 1
ATOM 786 C CA . LEU A 1 98 ? -15.002 60.460 22.495 1.00 18.43 98 LEU A CA 1
ATOM 787 C C . LEU A 1 98 ? -13.492 60.563 22.389 1.00 18.17 98 LEU A C 1
ATOM 788 O O . LEU A 1 98 ? -12.871 61.435 22.991 1.00 18.55 98 LEU A O 1
ATOM 793 N N . THR A 1 99 ? -12.921 59.655 21.606 1.00 18.21 99 THR A N 1
ATOM 794 C CA . THR A 1 99 ? -11.492 59.642 21.324 1.00 18.05 99 THR A CA 1
ATOM 795 C C . THR A 1 99 ? -11.370 59.682 19.797 1.00 18.57 99 THR A C 1
ATOM 796 O O . THR A 1 99 ? -11.773 58.739 19.101 1.00 17.59 99 THR A O 1
ATOM 800 N N . LEU A 1 100 ? -10.858 60.797 19.281 1.00 17.29 100 LEU A N 1
ATOM 801 C CA . LEU A 1 100 ? -10.675 60.965 17.845 1.00 15.45 100 LEU A CA 1
ATOM 802 C C . LEU A 1 100 ? -9.463 60.139 17.408 1.00 15.85 100 LEU A C 1
ATOM 803 O O . LEU A 1 100 ? -8.359 60.335 17.91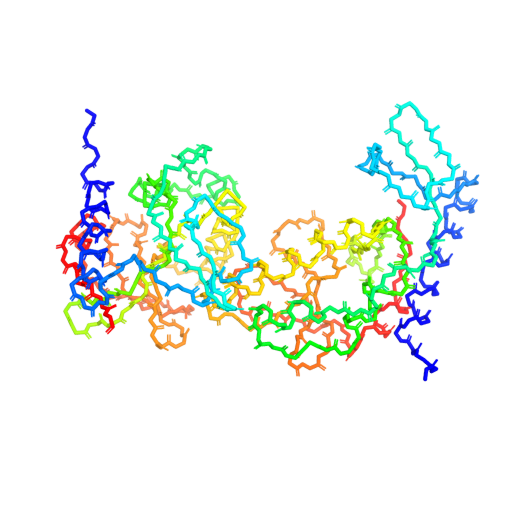9 1.00 15.18 100 LEU A O 1
ATOM 808 N N . LEU A 1 101 ? -9.670 59.216 16.471 1.00 14.44 101 LEU A N 1
ATOM 809 C CA . LEU A 1 101 ? -8.593 58.358 15.986 1.00 14.90 101 LEU A CA 1
ATOM 810 C C . LEU A 1 101 ? -7.737 59.077 14.938 1.00 14.95 101 LEU A C 1
ATOM 811 O O . LEU A 1 101 ? -8.234 59.920 14.187 1.00 15.78 101 LEU A O 1
ATOM 816 N N . GLN A 1 102 ? -6.451 58.738 14.895 1.00 15.12 102 GLN A N 1
ATOM 817 C CA . GLN A 1 102 ? -5.513 59.346 13.954 1.00 14.35 102 GLN A CA 1
ATOM 818 C C . GLN A 1 102 ? -4.512 58.329 13.429 1.00 15.91 102 GLN A C 1
ATOM 819 O O . GLN A 1 102 ? -4.522 57.163 13.825 1.00 16.71 102 GLN A O 1
ATOM 825 N N . THR A 1 103 ? -3.638 58.792 12.539 1.00 16.47 103 THR A N 1
ATOM 826 C CA . THR A 1 103 ? -2.595 57.962 11.941 1.00 15.64 103 THR A CA 1
ATOM 827 C C . THR A 1 103 ? -1.271 58.356 12.612 1.00 16.66 103 THR A C 1
ATOM 828 O O . THR A 1 103 ? -0.788 59.475 12.441 1.00 16.61 103 THR A O 1
ATOM 832 N N . TRP A 1 104 ? -0.711 57.416 13.379 1.00 15.72 104 TRP A N 1
ATOM 833 C CA . TRP A 1 104 ? 0.524 57.577 14.163 1.00 15.95 104 TRP A CA 1
ATOM 834 C C . TRP A 1 104 ? 1.839 57.467 13.369 1.00 15.62 104 TRP A C 1
ATOM 835 O O . TRP A 1 104 ? 2.824 58.125 13.699 1.00 14.89 104 TRP A O 1
ATOM 846 N N . SER A 1 105 ? 1.851 56.636 12.330 1.00 14.81 105 SER A N 1
ATOM 847 C CA . SER A 1 105 ? 3.054 56.430 11.529 1.00 16.34 105 SER A CA 1
ATOM 848 C C . SER A 1 105 ? 2.682 55.696 10.240 1.00 19.70 105 SER A C 1
ATOM 849 O O . SER A 1 105 ? 1.507 55.404 10.007 1.00 18.89 105 SER A O 1
ATOM 852 N N . GLU A 1 106 ? 3.675 55.386 9.405 1.00 20.70 106 GLU A N 1
ATOM 853 C CA . GLU A 1 106 ? 3.381 54.674 8.168 1.00 21.81 106 GLU A CA 1
ATOM 854 C C . GLU A 1 106 ? 2.937 53.238 8.465 1.00 21.10 106 GLU A C 1
ATOM 855 O O . GLU A 1 106 ? 2.026 52.722 7.814 1.00 19.72 106 GLU A O 1
ATOM 861 N N . ASP A 1 107 ? 3.557 52.593 9.451 1.00 20.53 107 ASP A N 1
ATOM 862 C CA . ASP A 1 107 ? 3.146 51.236 9.777 1.00 21.51 107 ASP A CA 1
ATOM 863 C C . ASP A 1 107 ? 1.735 51.256 10.337 1.00 20.60 107 ASP A C 1
ATOM 864 O O . ASP A 1 107 ? 0.907 50.422 9.969 1.00 20.26 107 ASP A O 1
ATOM 869 N N . ASP A 1 108 ? 1.441 52.213 11.212 1.00 20.53 108 ASP A N 1
ATOM 870 C CA . ASP A 1 108 ? 0.095 52.285 11.759 0.50 19.40 108 ASP A CA 1
ATOM 871 C C . ASP A 1 108 ? -0.916 52.612 10.665 1.00 19.92 108 ASP A C 1
ATOM 872 O O . ASP A 1 108 ? -2.078 52.210 10.761 1.00 20.56 108 ASP A O 1
ATOM 877 N N . PHE A 1 109 ? -0.486 53.329 9.624 1.00 19.18 109 PHE A N 1
ATOM 878 C CA . PHE A 1 109 ? -1.393 53.658 8.522 1.00 20.45 109 PHE A CA 1
ATOM 879 C C . PHE A 1 109 ? -1.840 52.382 7.796 1.00 19.69 109 PHE A C 1
ATOM 880 O O . PHE A 1 109 ? -2.970 52.297 7.322 1.00 18.91 109 PHE A O 1
ATOM 888 N N . ARG A 1 110 ? -0.953 51.394 7.704 1.00 20.80 110 ARG A N 1
ATOM 889 C CA . ARG A 1 110 ? -1.314 50.133 7.063 1.00 20.88 110 ARG A CA 1
ATOM 890 C C . ARG A 1 110 ? -2.349 49.438 7.945 1.00 21.67 110 ARG A C 1
ATOM 891 O O . ARG A 1 110 ? -3.284 48.813 7.442 1.00 20.84 110 ARG A O 1
ATOM 899 N N . ARG A 1 111 ? -2.171 49.542 9.264 1.00 21.92 111 ARG A N 1
ATOM 900 C CA . ARG A 1 111 ? -3.110 48.933 10.203 1.00 21.96 111 ARG A CA 1
ATOM 901 C C . ARG A 1 111 ? -4.453 49.647 10.141 1.00 21.59 111 ARG A C 1
ATOM 902 O O . ARG A 1 111 ? -5.502 49.010 10.188 1.00 22.67 111 ARG A O 1
ATOM 910 N N . VAL A 1 112 ? -4.417 50.971 10.032 1.00 21.05 112 VAL A N 1
ATOM 911 C CA . VAL A 1 112 ? -5.641 51.756 9.953 1.00 20.80 112 VAL A CA 1
ATOM 912 C C . VAL A 1 112 ? -6.523 51.269 8.807 1.00 21.01 112 VAL A C 1
ATOM 913 O O . VAL A 1 112 ? -7.725 51.080 8.976 1.00 22.07 112 VAL A O 1
ATOM 917 N N . GLN A 1 113 ? -5.928 51.058 7.642 1.00 20.07 113 GLN A N 1
ATOM 918 C CA . GLN A 1 113 ? -6.694 50.611 6.490 1.00 20.38 113 GLN A CA 1
ATOM 919 C C . GLN A 1 113 ? -7.157 49.165 6.605 1.00 20.11 113 GLN A C 1
ATOM 920 O O . GLN A 1 113 ? -8.211 48.814 6.075 1.00 19.82 113 GLN A O 1
ATOM 926 N N . GLU A 1 114 ? -6.380 48.331 7.297 1.00 21.13 114 GLU A N 1
ATOM 927 C CA . GLU A 1 114 ? -6.756 46.927 7.499 1.00 22.99 114 GLU A CA 1
ATOM 928 C C . GLU A 1 114 ? -8.035 46.890 8.330 1.00 20.87 114 GLU A C 1
ATOM 929 O O . GLU A 1 114 ? -8.939 46.101 8.067 1.00 19.48 114 GLU A O 1
ATOM 935 N N . ASN A 1 115 ? -8.087 47.745 9.347 1.00 19.87 115 ASN A N 1
ATOM 936 C CA . ASN A 1 115 ? -9.244 47.819 10.223 1.00 19.92 115 ASN A CA 1
ATOM 937 C C . ASN A 1 115 ? -10.451 48.396 9.491 1.00 19.08 115 ASN A C 1
ATOM 938 O O . ASN A 1 115 ? -11.576 47.946 9.697 1.00 18.89 115 ASN A O 1
ATOM 943 N N . LEU A 1 116 ? -10.227 49.392 8.639 1.00 17.81 116 LEU A N 1
ATOM 944 C CA . LEU A 1 116 ? -11.331 49.971 7.878 1.00 18.10 116 LEU A CA 1
ATOM 945 C C . LEU A 1 116 ? -11.913 48.917 6.930 1.00 17.51 116 LEU A C 1
ATOM 946 O O . LEU A 1 116 ? -13.118 48.880 6.690 1.00 17.48 116 LEU A O 1
ATOM 951 N N . ILE A 1 117 ? -11.052 48.055 6.401 1.00 18.28 117 ILE A N 1
ATOM 952 C CA . ILE A 1 117 ? -11.493 47.001 5.497 1.00 18.52 117 ILE A CA 1
ATOM 953 C C . ILE A 1 117 ? -12.297 45.945 6.250 1.00 19.51 117 ILE A C 1
ATOM 954 O O . ILE A 1 117 ? -13.355 45.518 5.784 1.00 20.17 117 ILE A O 1
ATOM 959 N N . GLY A 1 118 ? -11.795 45.514 7.403 1.00 19.30 118 GLY A N 1
ATOM 960 C CA . GLY A 1 118 ? -12.518 44.515 8.171 1.00 19.95 118 GLY A CA 1
ATOM 961 C C . GLY A 1 118 ? -13.903 45.048 8.503 1.00 20.19 118 GLY A C 1
ATOM 962 O O . GLY A 1 118 ? -14.909 44.334 8.420 1.00 21.06 118 GLY A O 1
ATOM 963 N N . HIS A 1 119 ? -13.939 46.326 8.863 1.00 18.68 119 HIS A N 1
ATOM 964 C CA . HIS A 1 119 ? -15.163 47.025 9.219 1.00 18.09 119 HIS A CA 1
ATOM 965 C C . HIS A 1 119 ? -16.193 47.058 8.086 1.00 18.62 119 HIS A C 1
ATOM 966 O O . HIS A 1 119 ? -17.377 46.824 8.318 1.00 19.58 119 HIS A O 1
ATOM 973 N N . LEU A 1 120 ? -15.748 47.344 6.865 1.00 17.72 120 LEU A N 1
ATOM 974 C CA . LEU A 1 120 ? -16.653 47.405 5.720 1.00 16.78 120 LEU A CA 1
ATOM 975 C C . LEU A 1 120 ? -17.153 46.023 5.305 1.00 16.79 120 LEU A C 1
ATOM 976 O O . LEU A 1 120 ? -18.295 45.869 4.875 1.00 15.25 120 LEU A O 1
ATOM 981 N N . VAL A 1 121 ? -16.291 45.021 5.430 1.00 17.11 121 VAL A N 1
ATOM 982 C CA . VAL A 1 121 ? -16.660 43.655 5.089 1.00 20.15 121 VAL A CA 1
ATOM 983 C C . VAL A 1 121 ? -17.793 43.182 6.002 1.00 20.01 121 VAL A C 1
ATOM 984 O O . VAL A 1 121 ? -18.720 42.497 5.566 1.00 20.80 121 VAL A O 1
ATOM 988 N N . THR A 1 122 ? -17.701 43.560 7.271 1.00 20.30 122 THR A N 1
ATOM 989 C CA . THR A 1 122 ? -18.701 43.212 8.268 1.00 20.88 122 THR A CA 1
ATOM 990 C C . THR A 1 122 ? -20.040 43.834 7.916 1.00 20.38 122 THR A C 1
ATOM 991 O O . THR A 1 122 ? -21.073 43.171 7.983 1.00 20.58 122 THR A O 1
ATOM 995 N N . GLN A 1 123 ? -20.021 45.113 7.551 1.00 19.70 123 GLN A N 1
ATOM 996 C CA . GLN A 1 123 ? -21.247 45.812 7.185 1.00 19.72 123 GLN A CA 1
ATOM 997 C C . GLN A 1 123 ? -21.882 45.245 5.919 1.00 19.65 123 GLN A C 1
ATOM 998 O O . GLN A 1 123 ? -23.104 45.156 5.825 1.00 20.89 123 GLN A O 1
ATOM 1004 N N . LYS A 1 124 ? -21.058 44.863 4.947 1.00 20.46 124 LYS A N 1
ATOM 1005 C CA . LYS A 1 124 ? -21.561 44.284 3.707 1.00 21.67 124 LYS A CA 1
ATOM 1006 C C . LYS A 1 124 ? -22.249 42.962 4.032 1.00 22.44 124 LYS A C 1
ATOM 1007 O O . LYS A 1 124 ? -23.347 42.678 3.549 1.00 21.92 124 LYS A O 1
ATOM 1013 N N . ARG A 1 125 ? -21.593 42.165 4.871 1.00 23.17 125 ARG A N 1
ATOM 1014 C CA . ARG A 1 125 ? -22.116 40.866 5.287 1.00 24.45 125 ARG A CA 1
ATOM 1015 C C . ARG A 1 125 ? -23.493 41.020 5.924 1.00 24.61 125 ARG A C 1
ATOM 1016 O O . ARG A 1 125 ? -24.374 40.190 5.722 1.00 25.05 125 ARG A O 1
ATOM 1024 N N . LEU A 1 126 ? -23.674 42.087 6.694 1.00 24.65 126 LEU A N 1
ATOM 1025 C CA . LEU A 1 126 ? -24.946 42.343 7.349 1.00 24.79 126 LEU A CA 1
ATOM 1026 C C . LEU A 1 126 ? -25.833 43.316 6.558 1.00 26.00 126 LEU A C 1
ATOM 1027 O O . LEU A 1 126 ? -26.917 43.691 7.016 1.00 25.63 126 LEU A O 1
ATOM 1032 N N . LYS A 1 127 ? -25.374 43.722 5.375 1.00 25.78 127 LYS A N 1
ATOM 1033 C CA . LYS A 1 127 ? -26.140 44.643 4.536 1.00 27.53 127 LYS A CA 1
ATOM 1034 C C . LYS A 1 127 ? -26.461 45.935 5.295 1.00 26.49 127 LYS A C 1
ATOM 1035 O O . LYS A 1 127 ? -27.609 46.392 5.318 1.00 27.05 127 LYS A O 1
ATOM 1041 N N . LEU A 1 128 ? -25.445 46.517 5.923 1.00 22.61 128 LEU A N 1
ATOM 1042 C CA . LEU A 1 128 ? -25.632 47.743 6.680 1.00 19.30 128 LEU A CA 1
ATOM 1043 C C . LEU A 1 128 ? -25.067 48.920 5.897 1.00 18.28 128 LEU A C 1
ATOM 1044 O O . LEU A 1 128 ? -24.149 48.753 5.095 1.00 19.34 128 LEU A O 1
ATOM 1049 N N . PRO A 1 129 ? -25.621 50.124 6.106 1.00 18.81 129 PRO A N 1
ATOM 1050 C CA . PRO A 1 129 ? -25.131 51.315 5.397 1.00 18.69 129 PRO A CA 1
ATOM 1051 C C . PRO A 1 129 ? -23.627 51.449 5.647 1.00 18.92 129 PRO A C 1
ATOM 1052 O O . PRO A 1 129 ? -23.198 51.542 6.798 1.00 18.15 129 PRO A O 1
ATOM 1056 N N . PRO A 1 130 ? -22.807 51.469 4.578 1.00 18.99 130 PRO A N 1
ATOM 1057 C CA . PRO A 1 130 ? -21.355 51.588 4.760 1.00 18.44 130 PRO A CA 1
ATOM 1058 C C . PRO A 1 130 ? -20.887 52.880 5.416 1.00 18.50 130 PRO A C 1
ATOM 1059 O O . PRO A 1 130 ? -21.345 53.970 5.067 1.00 18.67 130 PRO A O 1
ATOM 1063 N N . THR A 1 131 ? -19.980 52.738 6.380 1.00 17.65 131 THR A N 1
ATOM 1064 C CA . THR A 1 131 ? -19.415 53.875 7.097 1.00 18.31 131 THR A CA 1
ATOM 1065 C C . THR A 1 131 ? -17.919 53.670 7.314 1.00 18.09 131 THR A C 1
ATOM 1066 O O . THR A 1 131 ? -17.394 52.565 7.173 1.00 17.26 131 THR A O 1
ATOM 1070 N N . LEU A 1 132 ? -17.251 54.763 7.666 1.00 18.71 132 LEU A N 1
ATOM 1071 C CA . LEU A 1 132 ? -15.826 54.769 7.938 1.00 17.36 132 LEU A CA 1
ATOM 1072 C C . LEU A 1 132 ? -15.671 55.442 9.297 1.00 17.24 132 LEU A C 1
ATOM 1073 O O . LEU A 1 132 ? -15.921 56.636 9.441 1.00 16.54 132 LEU A O 1
ATOM 1078 N N . PHE A 1 133 ? -15.283 54.664 10.303 1.00 16.82 133 PHE A N 1
ATOM 1079 C CA . PHE A 1 133 ? -15.131 55.197 11.650 1.00 17.48 133 PHE A CA 1
ATOM 1080 C C . PHE A 1 133 ? -13.984 56.196 11.814 1.00 15.13 133 PHE A C 1
ATOM 1081 O O . PHE A 1 133 ? -12.946 56.091 11.162 1.00 14.95 133 PHE A O 1
ATOM 1089 N N . ILE A 1 134 ? -14.196 57.178 12.685 1.00 15.08 134 ILE A N 1
ATOM 1090 C CA . ILE A 1 134 ? -13.199 58.206 12.950 1.00 16.48 134 ILE A CA 1
ATOM 1091 C C . ILE A 1 134 ? -12.980 58.426 14.438 1.00 16.45 134 ILE A C 1
ATOM 1092 O O . ILE A 1 134 ? -12.019 59.087 14.835 1.00 18.00 134 ILE A O 1
ATOM 1097 N N . ALA A 1 135 ? -13.873 57.886 15.264 1.00 17.13 135 ALA A N 1
ATOM 1098 C CA . ALA A 1 135 ? -13.743 58.041 16.709 1.00 17.08 135 ALA A CA 1
ATOM 1099 C C . ALA A 1 135 ? -14.388 56.893 17.478 1.00 18.64 135 ALA A C 1
ATOM 1100 O O . ALA A 1 135 ? -15.277 56.208 16.970 1.00 16.47 135 ALA A O 1
ATOM 1102 N N . THR A 1 136 ? -13.917 56.673 18.703 1.00 20.23 136 THR A N 1
ATOM 1103 C CA . THR A 1 136 ? -14.472 55.628 19.558 1.00 20.22 136 THR A CA 1
ATOM 1104 C C . THR A 1 136 ? -15.145 56.302 20.743 1.00 21.22 136 THR A C 1
ATOM 1105 O O . THR A 1 136 ? -14.893 57.474 21.026 1.00 19.44 136 THR A O 1
ATOM 1109 N N . LEU A 1 137 ? -15.998 55.539 21.426 1.00 24.37 137 LEU A N 1
ATOM 1110 C CA . LEU A 1 137 ? -16.744 56.005 22.590 1.00 25.60 137 LEU A CA 1
ATOM 1111 C C . LEU A 1 137 ? -16.529 54.986 23.703 1.00 28.34 137 LEU A C 1
ATOM 1112 O O . LEU A 1 137 ? -15.876 53.967 23.490 1.00 28.00 137 LEU A O 1
ATOM 1117 N N . GLU A 1 138 ? -17.080 55.249 24.884 1.00 32.10 138 GLU A N 1
ATOM 1118 C CA . GLU A 1 138 ? -16.910 54.327 25.999 0.50 34.61 138 GLU A CA 1
ATOM 1119 C C . GLU A 1 138 ? -17.811 53.112 25.845 1.00 36.39 138 GLU A C 1
ATOM 1120 O O . GLU A 1 138 ? -17.484 52.027 26.320 1.00 36.06 138 GLU A O 1
ATOM 1126 N N . GLU A 1 139 ? -18.953 53.300 25.187 1.00 39.16 139 GLU A N 1
ATOM 1127 C CA . GLU A 1 139 ? -19.865 52.193 24.939 0.50 41.33 139 GLU A CA 1
ATOM 1128 C C . GLU A 1 139 ? -19.043 51.245 24.066 1.00 43.56 139 GLU A C 1
ATOM 1129 O O . GLU A 1 139 ? -18.458 51.665 23.067 1.00 44.26 139 GLU A O 1
ATOM 1135 N N . GLU A 1 140 ? -18.993 49.973 24.444 1.00 45.99 140 GLU A N 1
ATOM 1136 C CA . GLU A 1 140 ? -18.189 48.979 23.726 1.00 46.39 140 GLU A CA 1
ATOM 1137 C C . GLU A 1 140 ? -18.352 48.854 22.199 1.00 44.72 140 GLU A C 1
ATOM 1138 O O . GLU A 1 140 ? -17.349 48.767 21.473 1.00 45.04 140 GLU A O 1
ATOM 1144 N N . LEU A 1 141 ? -19.592 48.839 21.711 1.00 39.41 141 LEU A N 1
ATOM 1145 C CA . LEU A 1 141 ? -19.850 48.703 20.275 1.00 34.53 141 LEU A CA 1
ATOM 1146 C C . LEU A 1 141 ? -20.337 49.998 19.626 1.00 31.90 141 LEU A C 1
ATOM 1147 O O . LEU A 1 141 ? -20.930 49.978 18.551 1.00 29.26 141 LEU A O 1
ATOM 1152 N N . GLU A 1 142 ? -20.066 51.121 20.279 1.00 29.92 142 GLU A N 1
ATOM 1153 C CA . GLU A 1 142 ? -20.505 52.421 19.791 1.00 27.67 142 GLU A CA 1
ATOM 1154 C C . GLU A 1 142 ? -19.346 53.228 19.194 1.00 24.72 142 GLU A C 1
ATOM 1155 O O . GLU A 1 142 ? -18.311 53.396 19.836 1.00 25.46 142 GLU A O 1
ATOM 1161 N N . VAL A 1 143 ? -19.518 53.717 17.967 1.00 20.94 143 VAL A N 1
ATOM 1162 C CA . VAL A 1 143 ? -18.490 54.531 17.321 1.00 18.86 143 VAL A CA 1
ATOM 1163 C C . VAL A 1 143 ? -19.094 55.709 16.549 1.00 17.77 143 VAL A C 1
ATOM 1164 O O . VAL A 1 143 ? -20.300 55.758 16.299 1.00 17.43 143 VAL A O 1
ATOM 1168 N N . ILE A 1 144 ? -18.241 56.667 16.202 1.00 16.02 144 ILE A N 1
ATOM 1169 C CA . ILE A 1 144 ? -18.640 57.831 15.421 1.00 15.53 144 ILE A CA 1
ATOM 1170 C C . ILE A 1 144 ? -17.937 57.613 14.088 1.00 15.89 144 ILE A C 1
ATOM 1171 O O . ILE A 1 144 ? -16.756 57.257 14.046 1.00 13.31 144 ILE A O 1
ATOM 1176 N N . SER A 1 145 ? -18.673 57.812 13.003 1.00 16.97 145 SER A N 1
ATOM 1177 C CA . SER A 1 145 ? -18.125 57.578 11.680 1.00 18.62 145 SER A CA 1
ATOM 1178 C C . SER A 1 145 ? -18.643 58.550 10.647 1.00 18.02 145 SER A C 1
ATOM 1179 O O . SER A 1 145 ? -19.538 59.355 10.915 1.00 17.91 145 SER A O 1
ATOM 1182 N N . VAL A 1 146 ? -18.044 58.479 9.465 1.00 17.79 146 VAL A N 1
ATOM 1183 C CA . VAL A 1 146 ? -18.493 59.285 8.350 1.00 16.33 146 VAL A CA 1
ATOM 1184 C C . VAL A 1 146 ? -19.326 58.285 7.557 1.00 19.11 146 VAL A C 1
ATOM 1185 O O . VAL A 1 146 ? -18.838 57.248 7.086 1.00 17.17 146 VAL A O 1
ATOM 1189 N N . CYS A 1 147 ? -20.608 58.590 7.479 1.00 19.94 147 CYS A N 1
ATOM 1190 C CA . CYS A 1 147 ? -21.557 57.773 6.771 1.00 22.64 147 CYS A CA 1
ATOM 1191 C C . CYS A 1 147 ? -21.244 58.036 5.280 1.00 23.19 147 CYS A C 1
ATOM 1192 O O . CYS A 1 147 ? -21.430 59.142 4.768 1.00 23.60 147 CYS A O 1
ATOM 1195 N N . ASN A 1 148 ? -20.712 57.007 4.613 1.00 22.69 148 ASN A N 1
ATOM 1196 C CA . ASN A 1 148 ? -20.263 57.075 3.215 1.00 22.33 148 ASN A CA 1
ATOM 1197 C C . ASN A 1 148 ? -21.283 57.458 2.155 1.00 22.77 148 ASN A C 1
ATOM 1198 O O . ASN A 1 148 ? -20.917 57.904 1.071 1.00 22.64 148 ASN A O 1
ATOM 1203 N N . LEU A 1 149 ? -22.559 57.272 2.452 1.00 22.59 149 LEU A N 1
ATOM 1204 C CA . LEU A 1 149 ? -23.601 57.628 1.502 1.00 22.67 149 LEU A CA 1
ATOM 1205 C C . LEU A 1 149 ? -23.644 59.134 1.221 1.00 22.16 149 LEU A C 1
ATOM 1206 O O . LEU A 1 149 ? -23.712 59.556 0.069 1.00 21.78 149 LEU A O 1
ATOM 1211 N N . SER A 1 150 ? -23.572 59.931 2.283 1.00 20.25 150 SER A N 1
ATOM 1212 C CA . SER A 1 150 ? -23.685 61.380 2.178 1.00 19.57 150 SER A CA 1
ATOM 1213 C C . SER A 1 150 ? -22.503 62.198 2.679 1.00 19.03 150 SER A C 1
ATOM 1214 O O . SER A 1 150 ? -22.394 63.384 2.368 1.00 17.27 150 SER A O 1
ATOM 1217 N N . GLY A 1 151 ? -21.642 61.578 3.479 1.00 19.35 151 GLY A N 1
ATOM 1218 C CA . GLY A 1 151 ? -20.497 62.290 4.016 1.00 17.27 151 GLY A CA 1
ATOM 1219 C C . GLY A 1 151 ? -20.799 62.880 5.378 1.00 16.63 151 GLY A C 1
ATOM 122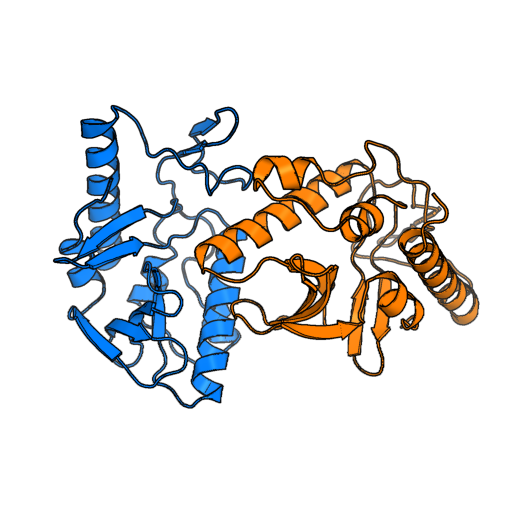0 O O . GLY A 1 151 ? -19.951 63.531 5.975 1.00 18.05 151 GLY A O 1
ATOM 1221 N N . GLU A 1 152 ? -22.012 62.663 5.876 1.00 16.55 152 GLU A N 1
ATOM 1222 C CA . GLU A 1 152 ? -22.395 63.182 7.185 1.00 18.04 152 GLU A CA 1
ATOM 1223 C C . GLU A 1 152 ? -21.670 62.417 8.292 1.00 17.81 152 GLU A C 1
ATOM 1224 O O . GLU A 1 152 ? -21.223 61.288 8.086 1.00 16.44 152 GLU A O 1
ATOM 1230 N N . VAL A 1 153 ? -21.537 63.041 9.459 1.00 18.03 153 VAL A N 1
ATOM 1231 C CA . VAL A 1 153 ? -20.913 62.367 10.589 1.00 17.18 153 VAL A CA 1
ATOM 1232 C C . VAL A 1 153 ? -22.085 61.820 11.402 1.00 17.62 153 VAL A C 1
ATOM 1233 O O . VAL A 1 153 ? -23.007 62.557 11.782 1.00 15.31 153 VAL A O 1
ATOM 1237 N N . CYS A 1 154 ? -22.041 60.513 11.637 1.00 17.91 154 CYS A N 1
ATOM 1238 C CA . CYS A 1 154 ? -23.092 59.797 12.336 1.00 19.37 154 CYS A CA 1
ATOM 1239 C C . CYS A 1 154 ? -22.544 58.995 13.524 1.00 20.85 154 CYS A C 1
ATOM 1240 O O . CYS A 1 154 ? -21.348 58.706 13.598 1.00 20.08 154 CYS A O 1
ATOM 1243 N N . LYS A 1 155 ? -23.420 58.667 14.468 1.00 22.25 155 LYS A N 1
ATOM 1244 C CA . LYS A 1 155 ? -23.043 57.859 15.631 1.00 24.21 155 LYS A CA 1
ATOM 1245 C C . LYS A 1 155 ? -23.734 56.523 15.385 1.00 24.08 155 LYS A C 1
ATOM 1246 O O . LYS A 1 155 ? -24.943 56.483 15.155 1.00 24.32 155 LYS A O 1
ATOM 1252 N N . GLU A 1 156 ? -22.976 55.434 15.420 1.00 25.07 156 GLU A N 1
ATOM 1253 C CA . GLU A 1 156 ? -23.548 54.121 15.146 1.00 24.60 156 GLU A CA 1
ATOM 1254 C C . GLU A 1 156 ? -23.165 53.038 16.154 1.00 24.94 156 GLU A C 1
ATOM 1255 O O . GLU A 1 156 ? -22.179 53.149 16.880 1.00 22.26 156 GLU A O 1
ATOM 1261 N N . THR A 1 157 ? -23.971 51.983 16.186 1.00 26.47 157 THR A N 1
ATOM 1262 C CA . THR A 1 157 ? -23.707 50.837 17.046 1.00 26.61 157 THR A CA 1
ATOM 1263 C C . THR A 1 157 ? -23.295 49.778 16.041 1.00 25.10 157 THR A C 1
ATOM 1264 O O . THR A 1 157 ? -24.040 49.488 15.110 1.00 25.85 157 THR A O 1
ATOM 1268 N N . LEU A 1 158 ? -22.102 49.220 16.200 1.00 24.91 158 LEU A N 1
ATOM 1269 C CA . LEU A 1 158 ? -21.625 48.221 15.255 1.00 23.72 158 LEU A CA 1
ATOM 1270 C C . LEU A 1 158 ? -22.574 47.035 15.175 1.00 25.17 158 LEU A C 1
ATOM 1271 O O . LEU A 1 158 ? -23.179 46.644 16.174 1.00 25.92 158 LEU A O 1
ATOM 1276 N N . GLY A 1 159 ? -22.719 46.481 13.976 1.00 25.54 159 GLY A N 1
ATOM 1277 C CA . GLY A 1 159 ? -23.591 45.338 13.791 1.00 26.77 159 GLY A CA 1
ATOM 1278 C C . GLY A 1 159 ? -25.082 45.614 13.718 1.00 28.28 159 GLY A C 1
ATOM 1279 O O . GLY A 1 159 ? -25.862 44.671 13.642 1.00 27.58 159 GLY A O 1
ATOM 1280 N N . THR A 1 160 ? -25.488 46.881 13.753 1.00 30.88 160 THR A N 1
ATOM 1281 C CA . THR A 1 160 ? -26.910 47.237 13.666 1.00 33.45 160 THR A CA 1
ATOM 1282 C C . THR A 1 160 ? -27.126 48.309 12.590 1.00 35.65 160 THR A C 1
ATOM 1283 O O . THR A 1 160 ? -26.170 48.951 12.150 1.00 35.02 160 THR A O 1
ATOM 1287 N N . ARG A 1 161 ? -28.375 48.494 12.161 1.00 39.26 161 ARG A N 1
ATOM 1288 C CA . ARG A 1 161 ? -28.702 49.487 11.129 1.00 42.21 161 ARG A CA 1
ATOM 1289 C C . ARG A 1 161 ? -28.761 50.887 11.718 1.00 42.85 161 ARG A C 1
ATOM 1290 O O . ARG A 1 161 ? -28.770 51.883 10.984 1.00 43.63 161 ARG A O 1
ATOM 1298 N N . LYS A 1 162 ? -28.803 50.947 13.045 1.00 41.24 162 LYS A N 1
ATOM 1299 C CA . LYS A 1 162 ? -28.879 52.198 13.782 1.00 41.63 162 LYS A CA 1
ATOM 1300 C C . LYS A 1 162 ? -27.777 53.224 13.490 1.00 41.09 162 LYS A C 1
ATOM 1301 O O . LYS A 1 162 ? -26.578 52.941 13.604 1.00 41.25 162 LYS A O 1
ATOM 1307 N N . ARG A 1 163 ? -28.219 54.423 13.127 1.00 38.70 163 ARG A N 1
ATOM 1308 C CA . ARG A 1 163 ? -27.347 55.549 12.827 1.00 36.45 163 ARG A CA 1
ATOM 1309 C C . ARG A 1 163 ? -28.061 56.777 13.391 1.00 36.14 163 ARG A C 1
ATOM 1310 O O . ARG A 1 163 ? -29.290 56.842 13.380 1.00 36.97 163 ARG A O 1
ATOM 1318 N N . THR A 1 164 ? -27.303 57.738 13.901 1.00 33.12 164 THR A N 1
ATOM 1319 C CA . THR A 1 164 ? -27.901 58.967 14.404 1.00 30.90 164 THR A CA 1
ATOM 1320 C C . THR A 1 164 ? -27.019 60.113 13.893 1.00 27.80 164 THR A C 1
ATOM 1321 O O . THR A 1 164 ? -25.792 60.097 14.046 1.00 26.15 164 THR A O 1
ATOM 1325 N N . HIS A 1 165 ? -27.653 61.096 13.263 1.00 23.32 165 HIS A N 1
ATOM 1326 C CA . HIS A 1 165 ? -26.944 62.232 12.699 1.00 19.45 165 HIS A CA 1
ATOM 1327 C C . HIS A 1 165 ? -26.312 63.133 13.753 1.00 18.65 165 HIS A C 1
ATOM 1328 O O . HIS A 1 165 ? -26.974 63.530 14.713 1.00 18.76 165 HIS A O 1
ATOM 1335 N N . LEU A 1 166 ? -25.026 63.439 13.579 1.00 16.03 166 LEU A N 1
ATOM 1336 C CA . LEU A 1 166 ? -24.310 64.316 14.504 1.00 16.17 166 LEU A CA 1
ATOM 1337 C C . LEU A 1 166 ? -23.899 65.625 13.829 1.00 16.12 166 LEU A C 1
ATOM 1338 O O . LEU A 1 166 ? -23.974 66.687 14.434 1.00 16.58 166 LEU A O 1
ATOM 1343 N N . ALA A 1 167 ? -23.452 65.544 12.579 1.00 17.50 167 ALA A N 1
ATOM 1344 C CA . ALA A 1 167 ? -23.017 66.735 11.847 1.00 16.50 167 ALA A CA 1
ATOM 1345 C C . ALA A 1 167 ? -23.170 66.575 10.330 1.00 15.84 167 ALA A C 1
ATOM 1346 O O . ALA A 1 167 ? -23.136 65.463 9.802 1.00 14.36 167 ALA A O 1
ATOM 1348 N N . SER A 1 168 ? -23.326 67.702 9.642 1.00 16.02 168 SER A N 1
ATOM 1349 C CA . SER A 1 168 ? -23.496 67.723 8.188 1.00 17.39 168 SER A CA 1
ATOM 1350 C C . SER A 1 168 ? -22.326 67.110 7.419 1.00 15.52 168 SER A C 1
ATOM 1351 O O . SER A 1 168 ? -22.518 66.478 6.391 1.00 15.96 168 SER A O 1
ATOM 1354 N N . ASN A 1 169 ? -21.113 67.309 7.916 1.00 14.95 169 ASN A N 1
ATOM 1355 C CA . ASN A 1 169 ? -19.926 66.803 7.248 1.00 15.45 169 ASN A CA 1
ATOM 1356 C C . ASN A 1 169 ? -18.770 66.778 8.243 1.00 15.07 169 ASN A C 1
ATOM 1357 O O . ASN A 1 169 ? -18.890 67.308 9.349 1.00 15.40 169 ASN A O 1
ATOM 1362 N N . LEU A 1 170 ? -17.653 66.172 7.849 1.00 15.38 170 LEU A N 1
ATOM 1363 C CA . LEU A 1 170 ? -16.490 66.052 8.733 1.00 16.17 170 LEU A CA 1
ATOM 1364 C C . LEU A 1 170 ? -15.950 67.389 9.228 1.00 16.99 170 LEU A C 1
ATOM 1365 O O . LEU A 1 170 ? -15.678 67.558 10.418 1.00 17.52 170 LEU A O 1
ATOM 1370 N N . ALA A 1 171 ? -15.800 68.345 8.321 1.00 17.99 171 ALA A N 1
ATOM 1371 C CA . ALA A 1 171 ? -15.301 69.655 8.702 1.00 17.85 171 ALA A CA 1
ATOM 1372 C C . ALA A 1 171 ? -16.164 70.259 9.815 1.00 17.94 171 ALA A C 1
ATOM 1373 O O . ALA A 1 171 ? -15.637 70.766 10.805 1.00 18.51 171 ALA A O 1
ATOM 1375 N N . GLU A 1 172 ? -17.487 70.198 9.658 1.00 17.51 172 GLU A N 1
ATOM 1376 C CA . GLU A 1 172 ? -18.403 70.752 10.663 1.00 17.91 172 GLU A CA 1
ATOM 1377 C C . GLU A 1 172 ? -18.206 70.100 12.031 1.00 17.59 172 GLU A C 1
ATOM 1378 O O . GLU A 1 172 ? -18.198 70.776 13.061 1.00 17.62 172 GLU A O 1
ATOM 1384 N N . PHE A 1 173 ? -18.065 68.778 12.024 1.00 16.68 173 PHE A N 1
ATOM 1385 C CA . PHE A 1 173 ? -17.861 67.993 13.237 1.00 15.33 173 PHE A CA 1
ATOM 1386 C C . PHE A 1 173 ? -16.581 68.444 13.956 1.00 16.71 173 PHE A C 1
ATOM 1387 O O . PHE A 1 173 ? -16.592 68.731 15.160 1.00 13.77 173 PHE A O 1
ATOM 1395 N N . LEU A 1 174 ? -15.486 68.512 13.198 1.00 17.18 174 LEU A N 1
ATOM 1396 C CA . LEU A 1 174 ? -14.187 68.913 13.727 1.00 16.63 174 LEU A CA 1
ATOM 1397 C C . LEU A 1 174 ? -14.175 70.335 14.275 1.00 18.14 174 LEU A C 1
ATOM 1398 O O . LEU A 1 174 ? -13.521 70.608 15.285 1.00 17.86 174 LEU A O 1
ATOM 1403 N N . ASN A 1 175 ? -14.886 71.242 13.610 1.00 19.30 175 ASN A N 1
ATOM 1404 C CA . ASN A 1 175 ? -14.938 72.622 14.070 1.00 20.82 175 ASN A CA 1
ATOM 1405 C C . ASN A 1 175 ? -15.752 72.772 15.348 1.00 22.38 175 ASN A C 1
ATOM 1406 O O . ASN A 1 175 ? -15.606 73.769 16.057 1.00 23.26 175 ASN A O 1
ATOM 1411 N N . GLN A 1 176 ? -16.601 71.785 15.646 1.00 23.86 176 GLN A N 1
ATOM 1412 C CA . GLN A 1 176 ? -17.434 71.808 16.856 1.00 24.73 176 GLN A CA 1
ATOM 1413 C C . GLN A 1 176 ? -16.775 71.101 18.042 1.00 23.64 176 GLN A C 1
ATOM 1414 O O . GLN A 1 176 ? -17.181 71.301 19.184 1.00 22.34 176 GLN A O 1
ATOM 1420 N N . LEU A 1 177 ? -15.770 70.272 17.771 1.00 23.13 177 LEU A N 1
ATOM 1421 C CA . LEU A 1 177 ? -15.084 69.529 18.832 1.00 23.06 177 LEU A CA 1
ATOM 1422 C C . LEU A 1 177 ? -14.314 70.387 19.824 1.00 22.15 177 LEU A C 1
ATOM 1423 O O . LEU A 1 177 ? -13.656 71.352 19.445 1.00 21.10 177 LEU A O 1
ATOM 1428 N N . LYS A 1 178 ? -14.398 69.998 21.094 1.00 22.34 178 LYS A N 1
ATOM 1429 C CA . LYS A 1 178 ? -13.710 70.674 22.191 1.00 23.24 178 LYS A CA 1
ATOM 1430 C C . LYS A 1 178 ? -12.716 69.668 22.748 1.00 23.81 178 LYS A C 1
ATOM 1431 O O . LYS A 1 178 ? -13.053 68.498 22.929 1.00 24.78 178 LYS A O 1
ATOM 1437 N N . PRO A 1 179 ? -11.485 70.102 23.042 1.00 23.21 179 PRO A N 1
ATOM 1438 C CA . PRO A 1 179 ? -10.512 69.146 23.581 1.00 22.64 179 PRO A CA 1
ATOM 1439 C C . PRO A 1 179 ? -10.982 68.601 24.925 1.00 23.15 179 PRO A C 1
ATOM 1440 O O . PRO A 1 179 ? -11.697 69.282 25.651 1.00 23.79 179 PRO A O 1
ATOM 1444 N N . LEU A 1 180 ? -10.597 67.370 25.245 1.00 24.63 180 LEU A N 1
ATOM 1445 C CA . 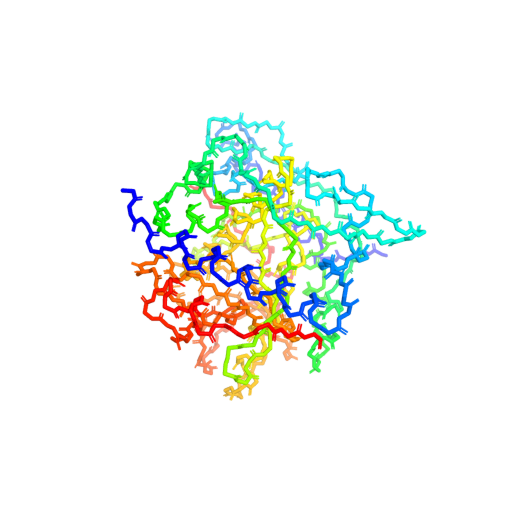LEU A 1 180 ? -10.965 66.755 26.515 1.00 26.36 180 LEU A CA 1
ATOM 1446 C C . LEU A 1 180 ? -9.716 66.244 27.215 1.00 27.15 180 LEU A C 1
ATOM 1447 O O . LEU A 1 180 ? -8.977 65.427 26.671 1.00 25.40 180 LEU A O 1
ATOM 1452 N N . LEU A 1 181 ? -9.487 66.744 28.420 1.00 30.19 181 LEU A N 1
ATOM 1453 C CA . LEU A 1 181 ? -8.344 66.348 29.230 1.00 34.30 181 LEU A CA 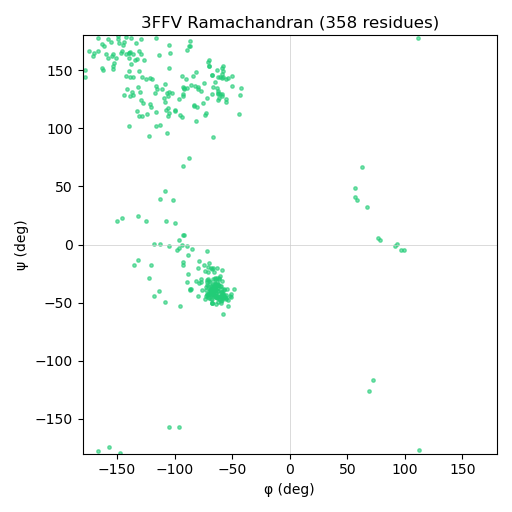1
ATOM 1454 C C . LEU A 1 181 ? -8.859 65.507 30.394 1.00 36.49 181 LEU A C 1
ATOM 1455 O O . LEU A 1 181 ? -9.285 66.105 31.411 1.00 37.32 181 LEU A O 1
ATOM 1461 N N . MET B 1 1 ? 9.980 21.756 32.991 1.00 75.76 1001 MET B N 1
ATOM 1462 C CA . MET B 1 1 ? 10.630 22.005 31.669 1.00 75.49 1001 MET B CA 1
ATOM 1463 C C . MET B 1 1 ? 10.439 20.801 30.716 1.00 74.46 1001 MET B C 1
ATOM 1464 O O . MET B 1 1 ? 11.283 20.519 29.880 1.00 75.67 1001 MET B O 1
ATOM 1469 N N . ASP B 1 2 ? 9.332 20.078 30.864 1.00 71.75 1002 ASP B N 1
ATOM 1470 C CA . ASP B 1 2 ? 9.026 18.955 29.976 1.00 67.93 1002 ASP B CA 1
ATOM 1471 C C . ASP B 1 2 ? 8.000 19.510 29.005 1.00 64.07 1002 ASP B C 1
ATOM 1472 O O . ASP B 1 2 ? 7.045 18.836 28.625 1.00 65.03 1002 ASP B O 1
ATOM 1477 N N . ASP B 1 3 ? 8.242 20.770 28.646 1.00 57.48 1003 ASP B N 1
ATOM 1478 C CA . ASP B 1 3 ? 7.408 21.582 27.771 1.00 50.33 1003 ASP B CA 1
ATOM 1479 C C . ASP B 1 3 ? 6.851 20.993 26.491 1.00 45.71 1003 ASP B C 1
ATOM 1480 O O . ASP B 1 3 ? 7.588 20.746 25.532 1.00 42.91 1003 ASP B O 1
ATOM 1485 N N . LEU B 1 4 ? 5.530 20.829 26.470 1.00 40.47 1004 LEU B N 1
ATOM 1486 C CA . LEU B 1 4 ? 4.841 20.294 25.308 1.00 36.01 1004 LEU B CA 1
ATOM 1487 C C . LEU B 1 4 ? 4.805 21.276 24.149 1.00 32.38 1004 LEU B C 1
ATOM 1488 O O . LEU B 1 4 ? 4.816 20.868 22.997 1.00 33.25 1004 LEU B O 1
ATOM 1493 N N . THR B 1 5 ? 4.741 22.568 24.446 1.00 28.37 1005 THR B N 1
ATOM 1494 C CA . THR B 1 5 ? 4.693 23.567 23.385 1.00 25.36 1005 THR B CA 1
ATOM 1495 C C . THR B 1 5 ? 6.017 23.599 22.635 1.00 24.36 1005 THR B C 1
ATOM 1496 O O . THR B 1 5 ? 6.052 23.533 21.408 1.00 22.05 1005 THR B O 1
ATOM 1500 N N . ALA B 1 6 ? 7.110 23.690 23.383 1.00 23.55 1006 ALA B N 1
ATOM 1501 C CA . ALA B 1 6 ? 8.439 23.724 22.791 1.00 22.97 1006 ALA B CA 1
ATOM 1502 C C . ALA B 1 6 ? 8.723 22.468 21.971 1.00 21.55 1006 ALA B C 1
ATOM 1503 O O . ALA B 1 6 ? 9.310 22.545 20.899 1.00 20.71 1006 ALA B O 1
ATOM 1505 N N . GLN B 1 7 ? 8.303 21.313 22.478 1.00 22.65 1007 GLN B N 1
ATOM 1506 C CA . GLN B 1 7 ? 8.536 20.056 21.781 1.00 21.94 1007 GLN B CA 1
ATOM 1507 C C . GLN B 1 7 ? 7.681 19.969 20.534 1.00 20.21 1007 GLN B C 1
ATOM 1508 O O . GLN B 1 7 ? 8.146 19.521 19.492 1.00 20.05 1007 GLN B O 1
ATOM 1514 N N . ALA B 1 8 ? 6.429 20.403 20.641 1.00 19.39 1008 ALA B N 1
ATOM 1515 C CA . ALA B 1 8 ? 5.517 20.378 19.505 1.00 18.24 1008 ALA B CA 1
ATOM 1516 C C . ALA B 1 8 ? 6.033 21.270 18.379 1.00 18.89 1008 ALA B C 1
ATOM 1517 O O . ALA B 1 8 ? 5.848 20.951 17.203 1.00 18.28 1008 ALA B O 1
ATOM 1519 N N . LEU B 1 9 ? 6.668 22.388 18.735 1.00 18.44 1009 LEU B N 1
ATOM 1520 C CA . LEU B 1 9 ? 7.216 23.292 17.727 1.00 18.68 1009 LEU B CA 1
ATOM 1521 C C . LEU B 1 9 ? 8.422 22.628 17.079 1.00 19.10 1009 LEU B C 1
ATOM 1522 O O . LEU B 1 9 ? 8.591 22.681 15.863 1.00 20.18 1009 LEU B O 1
ATOM 1527 N N . LYS B 1 10 ? 9.266 21.996 17.886 1.00 21.00 1010 LYS B N 1
ATOM 1528 C CA . LYS B 1 10 ? 10.440 21.341 17.328 1.00 22.16 1010 LYS B CA 1
ATOM 1529 C C . LYS B 1 10 ? 10.041 20.115 16.509 1.00 23.12 1010 LYS B C 1
ATOM 1530 O O . LYS B 1 10 ? 10.697 19.790 15.515 1.00 24.99 1010 LYS B O 1
ATOM 1536 N N . ASP B 1 11 ? 8.963 19.445 16.908 1.00 22.48 1011 ASP B N 1
ATOM 1537 C CA . ASP B 1 11 ? 8.494 18.278 16.170 1.00 21.56 1011 ASP B CA 1
ATOM 1538 C C . ASP B 1 11 ? 7.984 18.718 14.803 1.00 21.98 1011 ASP B C 1
ATOM 1539 O O . ASP B 1 11 ? 8.281 18.080 13.788 1.00 22.12 1011 ASP B O 1
ATOM 1544 N N . PHE B 1 12 ? 7.223 19.809 14.760 1.00 19.68 1012 PHE B N 1
ATOM 1545 C CA . PHE B 1 12 ? 6.738 20.283 13.475 1.00 19.40 1012 PHE B CA 1
ATOM 1546 C C . PHE B 1 12 ? 7.894 20.771 12.609 1.00 19.18 1012 PHE B C 1
ATOM 1547 O O . PHE B 1 12 ? 7.922 20.520 11.409 1.00 19.60 1012 PHE B O 1
ATOM 1555 N N . THR B 1 13 ? 8.840 21.480 13.218 1.00 20.57 1013 THR B N 1
ATOM 1556 C CA . THR B 1 13 ? 9.995 21.995 12.488 1.00 20.11 1013 THR B CA 1
ATOM 1557 C C . THR B 1 13 ? 10.799 20.840 11.890 1.00 21.77 1013 THR B C 1
ATOM 1558 O O . THR B 1 13 ? 11.433 20.991 10.845 1.00 21.92 1013 THR B O 1
ATOM 1562 N N . ALA B 1 14 ? 10.760 19.690 12.559 1.00 21.86 1014 ALA B N 1
ATOM 1563 C CA . ALA B 1 14 ? 11.457 18.494 12.098 1.00 21.93 1014 ALA B CA 1
ATOM 1564 C C . ALA B 1 14 ? 10.731 17.921 10.883 1.00 22.38 1014 ALA B C 1
ATOM 1565 O O . ALA B 1 14 ? 11.365 17.547 9.895 1.00 21.84 1014 ALA B O 1
ATOM 1567 N N . ARG B 1 15 ? 9.401 17.863 10.959 1.00 21.30 1015 ARG B N 1
ATOM 1568 C CA . ARG B 1 15 ? 8.595 17.353 9.859 1.00 20.52 1015 ARG B CA 1
ATOM 1569 C C . ARG B 1 15 ? 8.726 18.280 8.646 1.00 21.45 1015 ARG B C 1
ATOM 1570 O O . ARG B 1 15 ? 8.674 17.835 7.500 1.00 22.37 1015 ARG B O 1
ATOM 1578 N N . TYR B 1 16 ? 8.893 19.571 8.904 1.00 21.04 1016 TYR B N 1
ATOM 1579 C CA . TYR B 1 16 ? 9.026 20.553 7.833 1.00 20.97 1016 TYR B CA 1
ATOM 1580 C C . TYR B 1 16 ? 10.336 20.336 7.084 1.00 21.93 1016 TYR B C 1
ATOM 1581 O O . TYR B 1 16 ? 10.363 20.268 5.854 1.00 22.62 1016 TYR B O 1
ATOM 1590 N N . CYS B 1 17 ? 11.427 20.237 7.837 1.00 23.46 1017 CYS B N 1
ATOM 1591 C CA . CYS B 1 17 ? 12.733 20.031 7.239 1.00 24.06 1017 CYS B CA 1
ATOM 1592 C C . CYS B 1 17 ? 12.775 18.681 6.551 1.00 24.45 1017 CYS B C 1
ATOM 1593 O O . CYS B 1 17 ? 13.352 18.558 5.478 1.00 26.32 1017 CYS B O 1
ATOM 1596 N N . ASP B 1 18 ? 12.154 17.675 7.157 1.00 24.80 1018 ASP B N 1
ATOM 1597 C CA . ASP B 1 18 ? 12.111 16.344 6.557 1.00 26.76 1018 ASP B CA 1
ATOM 1598 C C . ASP B 1 18 ? 11.372 16.382 5.221 1.00 26.02 1018 ASP B C 1
ATOM 1599 O O . ASP B 1 18 ? 11.705 15.637 4.303 1.00 25.59 1018 ASP B O 1
ATOM 1604 N N . ALA B 1 19 ? 10.364 17.245 5.121 1.00 25.97 1019 ALA B N 1
ATOM 1605 C CA . ALA B 1 19 ? 9.582 17.377 3.895 1.00 25.49 1019 ALA B CA 1
ATOM 1606 C C . ALA B 1 19 ? 10.470 17.917 2.787 1.00 25.39 1019 ALA B C 1
ATOM 1607 O O . ALA B 1 19 ? 10.368 17.493 1.634 1.00 25.20 1019 ALA B O 1
ATOM 1609 N N . TRP B 1 20 ? 11.342 18.854 3.139 1.00 24.13 1020 TRP B N 1
ATOM 1610 C CA . TRP B 1 20 ? 12.253 19.427 2.159 1.00 24.98 1020 TRP B CA 1
ATOM 1611 C C . TRP B 1 20 ? 13.344 18.433 1.772 1.00 25.43 1020 TRP B C 1
ATOM 1612 O O . TRP B 1 20 ? 13.731 18.344 0.608 1.00 24.84 1020 TRP B O 1
ATOM 1623 N N . HIS B 1 21 ? 13.835 17.689 2.756 1.00 26.76 1021 HIS B N 1
ATOM 1624 C CA . HIS B 1 21 ? 14.880 16.700 2.525 1.00 28.85 1021 HIS B CA 1
ATOM 1625 C C . HIS B 1 21 ? 14.394 15.640 1.558 1.00 30.70 1021 HIS B C 1
ATOM 1626 O O . HIS B 1 21 ? 15.092 15.279 0.611 1.00 31.16 1021 HIS B O 1
ATOM 1633 N N . GLU B 1 22 ? 13.186 15.152 1.802 1.00 32.70 1022 GLU B N 1
ATOM 1634 C CA . GLU B 1 22 ? 12.604 14.120 0.967 1.00 35.64 1022 GLU B CA 1
ATOM 1635 C C . GLU B 1 22 ? 12.271 14.598 -0.444 1.00 36.29 1022 GLU B C 1
ATOM 1636 O O . GLU B 1 22 ? 12.663 13.970 -1.430 1.00 36.65 1022 GLU B O 1
ATOM 1642 N N . GLU B 1 23 ? 11.561 15.715 -0.540 1.00 36.14 1023 GLU B N 1
ATOM 1643 C CA . GLU B 1 23 ? 11.158 16.257 -1.833 1.00 37.13 1023 GLU B CA 1
ATOM 1644 C C . GLU B 1 23 ? 12.263 16.918 -2.658 1.00 36.76 1023 GLU B C 1
ATOM 1645 O O . GLU B 1 23 ? 12.385 16.660 -3.859 1.00 35.37 1023 GLU B O 1
ATOM 1651 N N . HIS B 1 24 ? 13.062 17.769 -2.016 1.00 36.10 1024 HIS B N 1
ATOM 1652 C CA . HIS B 1 24 ? 14.123 18.499 -2.710 1.00 34.48 1024 HIS B CA 1
ATOM 1653 C C . HIS B 1 24 ? 15.561 18.139 -2.341 1.00 32.62 1024 HIS B C 1
ATOM 1654 O O . HIS B 1 24 ? 16.502 18.727 -2.877 1.00 31.83 1024 HIS B O 1
ATOM 1661 N N . LYS B 1 25 ? 15.741 17.191 -1.430 1.00 31.33 1025 LYS B N 1
ATOM 1662 C CA . LYS B 1 25 ? 17.088 16.799 -1.029 1.00 30.53 1025 LYS B CA 1
ATOM 1663 C C . LYS B 1 25 ? 17.868 18.018 -0.520 1.00 29.10 1025 LYS B C 1
ATOM 1664 O O . LYS B 1 25 ? 19.051 18.182 -0.828 1.00 28.12 1025 LYS B O 1
ATOM 1670 N N . SER B 1 26 ? 17.201 18.872 0.252 1.00 27.52 1026 SER B N 1
ATOM 1671 C CA . SER B 1 26 ? 17.834 20.073 0.804 1.00 27.60 1026 SER B CA 1
ATOM 1672 C C . SER B 1 26 ? 17.077 20.567 2.027 1.00 26.89 1026 SER B C 1
ATOM 1673 O O . SER B 1 26 ? 16.041 20.014 2.405 1.00 25.84 1026 SER B O 1
ATOM 1676 N N . TRP B 1 27 ? 17.616 21.615 2.641 1.00 26.36 1027 TRP B N 1
ATOM 1677 C CA . TRP B 1 27 ? 16.998 22.242 3.795 1.00 24.29 1027 TRP B CA 1
ATOM 1678 C C . TRP B 1 27 ? 16.039 23.266 3.219 1.00 22.52 1027 TRP B C 1
ATOM 1679 O O . TRP B 1 27 ? 16.037 23.509 2.012 1.00 22.36 1027 TRP B O 1
ATOM 1690 N N . PRO B 1 28 ? 15.200 23.869 4.069 1.00 21.90 1028 PRO B N 1
ATOM 1691 C CA . PRO B 1 28 ? 14.261 24.871 3.570 1.00 22.72 1028 PRO B CA 1
ATOM 1692 C C . PRO B 1 28 ? 15.012 25.973 2.816 1.00 23.41 1028 PRO B C 1
ATOM 1693 O O . PRO B 1 28 ? 16.113 26.368 3.210 1.00 22.64 1028 PRO B O 1
ATOM 1697 N N . LEU B 1 29 ? 14.412 26.459 1.734 1.00 23.57 1029 LEU B N 1
ATOM 1698 C CA . LEU B 1 29 ? 15.008 27.515 0.923 1.00 24.75 1029 LEU B CA 1
ATOM 1699 C C . LEU B 1 29 ? 14.149 28.783 0.989 1.00 26.23 1029 LEU B C 1
ATOM 1700 O O . LEU B 1 29 ? 12.933 28.713 0.841 1.00 28.23 1029 LEU B O 1
ATOM 1705 N N . SER B 1 30 ? 14.774 29.938 1.197 1.00 26.34 1030 SER B N 1
ATOM 1706 C CA . SER B 1 30 ? 14.021 31.188 1.282 1.00 27.63 1030 SER B CA 1
ATOM 1707 C C . SER B 1 30 ? 14.637 32.374 0.541 1.00 28.08 1030 SER B C 1
ATOM 1708 O O . SER B 1 30 ? 15.824 32.671 0.699 1.00 26.62 1030 SER B O 1
ATOM 1711 N N . GLU B 1 31 ? 13.815 33.052 -0.257 1.00 29.79 1031 GLU B N 1
ATOM 1712 C CA . GLU B 1 31 ? 14.248 34.233 -0.998 1.00 31.73 1031 GLU B CA 1
ATOM 1713 C C . GLU B 1 31 ? 14.107 35.485 -0.125 1.00 32.49 1031 GLU B C 1
ATOM 1714 O O . GLU B 1 31 ? 14.962 36.368 -0.157 1.00 32.31 1031 GLU B O 1
ATOM 1720 N N . GLU B 1 32 ? 13.026 35.552 0.651 1.00 33.11 1032 GLU B N 1
ATOM 1721 C CA . GLU B 1 32 ? 12.752 36.703 1.515 1.00 33.78 1032 GLU B CA 1
ATOM 1722 C C . GLU B 1 32 ? 13.794 36.946 2.584 1.00 32.58 1032 GLU B C 1
ATOM 1723 O O . GLU B 1 32 ? 14.072 38.092 2.926 1.00 32.94 1032 GLU B O 1
ATOM 1729 N N . LEU B 1 33 ? 14.366 35.870 3.110 1.00 31.30 1033 LEU B N 1
ATOM 1730 C CA . LEU B 1 33 ? 15.358 35.982 4.169 1.00 30.85 1033 LEU B CA 1
ATOM 1731 C C . LEU B 1 33 ? 16.778 36.222 3.669 1.00 31.65 1033 LEU B C 1
ATOM 1732 O O . LEU B 1 33 ? 17.696 36.429 4.463 1.00 31.30 1033 LEU B O 1
ATOM 1737 N N . TYR B 1 34 ? 16.953 36.213 2.352 1.00 31.88 1034 TYR B N 1
ATOM 1738 C CA . TYR B 1 34 ? 18.265 36.436 1.759 1.00 32.67 1034 TYR B CA 1
ATOM 1739 C C . TYR B 1 34 ? 18.816 37.814 2.122 1.00 33.13 1034 TYR B C 1
ATOM 1740 O O . TYR B 1 34 ? 18.138 38.831 1.969 1.00 34.07 1034 TYR B O 1
ATOM 1749 N N . GLY B 1 35 ? 20.049 37.843 2.610 1.00 32.29 1035 GLY B N 1
ATOM 1750 C CA . GLY B 1 35 ? 20.654 39.110 2.971 1.00 33.03 1035 GLY B CA 1
ATOM 1751 C C . GLY B 1 35 ? 20.430 39.486 4.421 1.00 32.83 1035 GLY B C 1
ATOM 1752 O O . GLY B 1 35 ? 20.900 40.527 4.882 1.00 32.87 1035 GLY B O 1
ATOM 1753 N N . VAL B 1 36 ? 19.707 38.637 5.143 1.00 31.81 1036 VAL B N 1
ATOM 1754 C CA . VAL B 1 36 ? 19.424 38.880 6.554 1.00 29.19 1036 VAL B CA 1
ATOM 1755 C C . VAL B 1 36 ? 20.273 37.933 7.400 1.00 28.22 1036 VAL B C 1
ATOM 1756 O O . VAL B 1 36 ? 20.048 36.726 7.406 1.00 28.98 1036 VAL B O 1
ATOM 1760 N N . PRO B 1 37 ? 21.267 38.469 8.123 1.00 27.75 1037 PRO B N 1
ATOM 1761 C CA . PRO B 1 37 ? 22.137 37.642 8.965 1.00 26.93 1037 PRO B CA 1
ATOM 1762 C C . PRO B 1 37 ? 21.361 36.710 9.886 1.00 26.72 1037 PRO B C 1
ATOM 1763 O O . PRO B 1 37 ? 20.291 37.061 10.376 1.00 26.13 1037 PRO B O 1
ATOM 1767 N N . SER B 1 38 ? 21.911 35.523 10.120 1.00 25.96 1038 SER B N 1
ATOM 1768 C CA . SER B 1 38 ? 21.288 34.554 11.010 1.00 25.54 1038 SER B CA 1
ATOM 1769 C C . SER B 1 38 ? 22.122 33.302 11.172 1.00 25.61 1038 SER B C 1
ATOM 1770 O O . SER B 1 38 ? 22.767 32.843 10.229 1.00 27.03 1038 SER B O 1
ATOM 1773 N N . PRO B 1 39 ? 22.119 32.729 12.382 1.00 24.95 1039 PRO B N 1
ATOM 1774 C CA . PRO B 1 39 ? 22.894 31.506 12.604 1.00 24.47 1039 PRO B CA 1
ATOM 1775 C C . PRO B 1 39 ? 22.232 30.312 11.905 1.00 23.96 1039 PRO B C 1
ATOM 1776 O O . PRO B 1 39 ? 22.781 29.210 11.878 1.00 24.81 1039 PRO B O 1
ATOM 1780 N N . CYS B 1 40 ? 21.051 30.548 11.338 1.00 21.88 1040 CYS B N 1
ATOM 1781 C CA . CYS B 1 40 ? 20.308 29.509 10.644 1.00 20.42 1040 CYS B CA 1
ATOM 1782 C C . CYS B 1 40 ? 20.845 29.267 9.238 1.00 21.62 1040 CYS B C 1
ATOM 1783 O O . CYS B 1 40 ? 20.597 28.212 8.644 1.00 21.01 1040 CYS B O 1
ATOM 1786 N N . ILE B 1 41 ? 21.572 30.241 8.703 1.00 21.19 1041 ILE B N 1
ATOM 1787 C CA . ILE B 1 41 ? 22.121 30.110 7.359 1.00 23.29 1041 ILE B CA 1
ATOM 1788 C C . ILE B 1 41 ? 23.050 28.903 7.219 1.00 23.23 1041 ILE B C 1
ATOM 1789 O O . ILE B 1 41 ? 23.970 28.731 8.014 1.00 23.93 1041 ILE B O 1
ATOM 1794 N N . ILE B 1 42 ? 22.800 28.063 6.216 1.00 24.47 1042 ILE B N 1
ATOM 1795 C CA . ILE B 1 42 ? 23.658 26.901 5.960 1.00 26.31 1042 ILE B CA 1
ATOM 1796 C C . ILE B 1 42 ? 24.455 27.165 4.681 1.00 25.60 1042 ILE B C 1
ATOM 1797 O O . ILE B 1 42 ? 25.673 26.993 4.656 1.00 25.85 1042 ILE B O 1
ATOM 1802 N N . SER B 1 43 ? 23.753 27.580 3.628 1.00 24.28 1043 SER B N 1
ATOM 1803 C CA . SER B 1 43 ? 24.374 27.904 2.346 1.00 25.64 1043 SER B CA 1
ATOM 1804 C C . SER B 1 43 ? 23.485 28.911 1.619 1.00 27.38 1043 SER B C 1
ATOM 1805 O O . SER B 1 43 ? 22.319 29.092 1.975 1.00 27.78 1043 SER B O 1
ATOM 1808 N N . THR B 1 44 ? 24.028 29.573 0.603 1.00 29.21 1044 THR B N 1
ATOM 1809 C CA . THR B 1 44 ? 23.244 30.556 -0.138 1.00 31.57 1044 THR B CA 1
ATOM 1810 C C . THR B 1 44 ? 23.460 30.474 -1.646 1.00 31.08 1044 THR B C 1
ATOM 1811 O O . THR B 1 44 ? 24.490 29.992 -2.118 1.00 31.50 1044 THR B O 1
ATOM 1815 N N . THR B 1 45 ? 22.466 30.939 -2.394 1.00 31.28 1045 THR B N 1
ATOM 1816 C CA . THR B 1 45 ? 22.530 30.960 -3.849 1.00 31.57 1045 THR B CA 1
ATOM 1817 C C . THR B 1 45 ? 22.769 32.418 -4.239 1.00 33.68 1045 THR B C 1
ATOM 1818 O O . THR B 1 45 ? 23.274 33.199 -3.434 1.00 35.51 1045 THR B O 1
ATOM 1822 N N . GLU B 1 46 ? 22.407 32.791 -5.461 1.00 35.44 1046 GLU B N 1
ATOM 1823 C CA . GLU B 1 46 ? 22.595 34.167 -5.913 1.00 37.23 1046 GLU B CA 1
ATOM 1824 C C . GLU B 1 46 ? 21.630 35.111 -5.190 1.00 36.72 1046 GLU B C 1
ATOM 1825 O O . GLU B 1 46 ? 21.956 36.274 -4.944 1.00 36.38 1046 GLU B O 1
ATOM 1831 N N . ASP B 1 47 ? 20.447 34.603 -4.845 1.00 35.65 1047 ASP B N 1
ATOM 1832 C CA . ASP B 1 47 ? 19.429 35.406 -4.170 1.00 34.50 1047 ASP B CA 1
ATOM 1833 C C . ASP B 1 47 ? 18.553 34.659 -3.157 1.00 32.89 1047 ASP B C 1
ATOM 1834 O O . ASP B 1 47 ? 17.444 35.097 -2.861 1.00 33.40 1047 ASP B O 1
ATOM 1839 N N . ALA B 1 48 ? 19.038 33.542 -2.628 1.00 29.66 1048 ALA B N 1
ATOM 1840 C CA . ALA B 1 48 ? 18.260 32.771 -1.665 1.00 25.94 1048 ALA B CA 1
ATOM 1841 C C . ALA B 1 48 ? 19.170 32.122 -0.636 1.00 24.27 1048 ALA B C 1
ATOM 1842 O O . ALA B 1 48 ? 20.386 32.084 -0.808 1.00 24.40 1048 ALA B O 1
ATOM 1844 N N . VAL B 1 49 ? 18.580 31.624 0.444 1.00 22.63 1049 VAL B N 1
ATOM 1845 C CA . VAL B 1 49 ? 19.349 30.955 1.482 1.00 21.96 1049 VAL B CA 1
ATOM 1846 C C . VAL B 1 49 ? 18.668 29.678 1.954 1.00 21.84 1049 VAL B C 1
ATOM 1847 O O . VAL B 1 49 ? 17.441 29.599 2.017 1.00 22.09 1049 VAL B O 1
ATOM 1851 N N . TYR B 1 50 ? 19.487 28.679 2.266 1.00 21.94 1050 TYR B N 1
ATOM 1852 C CA . TYR B 1 50 ? 19.018 27.397 2.786 1.00 22.42 1050 TYR B CA 1
ATOM 1853 C C . TYR B 1 50 ? 19.317 27.483 4.287 1.00 22.46 1050 TYR B C 1
ATOM 1854 O O . TYR B 1 50 ? 20.431 27.841 4.689 1.00 21.99 1050 TYR B O 1
ATOM 1863 N N . TRP B 1 51 ? 18.333 27.177 5.123 1.00 21.40 1051 TRP B N 1
ATOM 1864 C CA . TRP B 1 51 ? 18.562 27.291 6.553 1.00 20.57 1051 TRP B CA 1
ATOM 1865 C C . TRP B 1 51 ? 18.133 26.068 7.348 1.00 19.97 1051 TRP B C 1
ATOM 1866 O O . TRP B 1 51 ? 17.433 25.180 6.848 1.00 19.04 1051 TRP B O 1
ATOM 1877 N N . GLN B 1 52 ? 18.578 26.038 8.597 1.00 20.10 1052 GLN B N 1
ATOM 1878 C CA . GLN B 1 52 ? 18.255 24.964 9.516 1.00 21.82 1052 GLN B CA 1
ATOM 1879 C C . GLN B 1 52 ? 17.961 25.601 10.871 1.00 22.93 1052 GLN B C 1
ATOM 1880 O O . GLN B 1 52 ? 18.582 26.596 11.254 1.00 23.03 1052 GLN B O 1
ATOM 1886 N N . PRO B 1 53 ? 17.005 25.041 11.616 1.00 22.64 1053 PRO B N 1
ATOM 1887 C CA . PRO B 1 53 ? 16.718 25.639 12.920 1.00 23.61 1053 PRO B CA 1
ATOM 1888 C C . PRO B 1 53 ? 17.967 25.630 13.805 1.00 25.18 1053 PRO B C 1
ATOM 1889 O O . PRO B 1 53 ? 18.795 24.721 13.712 1.00 25.26 1053 PRO B O 1
ATOM 1893 N N . GLN B 1 54 ? 18.101 26.650 14.651 1.00 26.89 1054 GLN B N 1
ATOM 1894 C CA . GLN B 1 54 ? 19.244 26.779 15.558 1.00 27.12 1054 GLN B CA 1
ATOM 1895 C C . GLN B 1 54 ? 18.768 27.153 16.960 1.00 26.92 1054 GLN B C 1
ATOM 1896 O O . GLN B 1 54 ? 17.670 27.669 17.125 1.00 25.73 1054 GLN B O 1
ATOM 1902 N N . PRO B 1 55 ? 19.593 26.891 17.990 1.00 27.97 1055 PRO B N 1
ATOM 1903 C CA . PRO B 1 55 ? 19.219 27.223 19.370 1.00 26.49 1055 PRO B CA 1
ATOM 1904 C C . PRO B 1 55 ? 18.996 28.726 19.521 1.00 25.01 1055 PRO B C 1
ATOM 1905 O O . PRO B 1 55 ? 19.687 29.527 18.897 1.00 22.95 1055 PRO B O 1
ATOM 1909 N N . PHE B 1 56 ? 18.030 29.100 20.352 1.00 24.46 1056 PHE B N 1
ATOM 1910 C CA . PHE B 1 56 ? 17.717 30.504 20.592 1.00 24.46 1056 PHE B CA 1
ATOM 1911 C C . PHE B 1 56 ? 18.719 31.098 21.574 1.00 24.79 1056 PHE B C 1
ATOM 1912 O O . PHE B 1 56 ? 19.042 30.475 22.580 1.00 25.02 1056 PHE B O 1
ATOM 1920 N N . THR B 1 57 ? 19.218 32.294 21.282 1.00 26.42 1057 THR B N 1
ATOM 1921 C CA . THR B 1 57 ? 20.147 32.962 22.192 1.00 27.96 1057 THR B CA 1
ATOM 1922 C C . THR B 1 57 ? 19.536 34.308 22.581 1.00 30.74 1057 THR B C 1
ATOM 1923 O O . THR B 1 57 ? 18.887 34.965 21.760 1.00 31.47 1057 THR B O 1
ATOM 1927 N N . GLY B 1 58 ? 19.744 34.707 23.834 1.00 32.06 1058 GLY B N 1
ATOM 1928 C CA . GLY B 1 58 ? 19.186 35.952 24.335 1.00 33.92 1058 GLY B CA 1
ATOM 1929 C C . GLY B 1 58 ? 18.127 35.588 25.360 1.00 36.41 1058 GLY B C 1
ATOM 1930 O O . GLY B 1 58 ? 17.878 34.401 25.577 1.00 36.76 1058 GLY B O 1
ATOM 1931 N N . GLU B 1 59 ? 17.499 36.575 25.995 1.00 38.44 1059 GLU B N 1
ATOM 1932 C CA . GLU B 1 59 ? 16.468 36.271 26.992 1.00 39.42 1059 GLU B CA 1
ATOM 1933 C C . GLU B 1 59 ? 15.317 35.526 26.340 1.00 37.11 1059 GLU B C 1
ATOM 1934 O O . GLU B 1 59 ? 14.740 35.994 25.358 1.00 37.27 1059 GLU B O 1
ATOM 1940 N N . GLN B 1 60 ? 14.976 34.367 26.889 1.00 34.30 1060 GLN B N 1
ATOM 1941 C CA . GLN B 1 60 ? 13.892 33.574 26.327 1.00 32.57 1060 GLN B CA 1
ATOM 1942 C C . GLN B 1 60 ? 12.515 33.951 26.881 1.00 30.61 1060 GLN B C 1
ATOM 1943 O O . GLN B 1 60 ? 11.947 33.228 27.703 1.00 29.77 1060 GLN B O 1
ATOM 1949 N N . ASN B 1 61 ? 11.983 35.085 26.436 1.00 27.19 1061 ASN B N 1
ATOM 1950 C CA . ASN B 1 61 ? 10.663 35.526 26.868 1.00 25.17 1061 ASN B CA 1
ATOM 1951 C C . ASN B 1 61 ? 10.250 36.765 26.111 1.00 24.30 1061 ASN B C 1
ATOM 1952 O O . ASN B 1 61 ? 11.078 37.396 25.449 1.00 23.95 1061 ASN B O 1
ATOM 1957 N N . VAL B 1 62 ? 8.969 37.106 26.197 1.00 22.55 1062 VAL B N 1
ATOM 1958 C CA . VAL B 1 62 ? 8.477 38.308 25.544 1.00 23.14 1062 VAL B CA 1
ATOM 1959 C C . VAL B 1 62 ? 8.063 39.317 26.624 1.00 23.65 1062 VAL B C 1
ATOM 1960 O O . VAL B 1 62 ? 7.057 40.014 26.505 1.00 23.16 1062 VAL B O 1
ATOM 1964 N N . ASN B 1 63 ? 8.863 39.376 27.684 1.00 24.38 1063 ASN B N 1
ATOM 1965 C CA . ASN B 1 63 ? 8.623 40.300 28.779 1.00 25.35 1063 ASN B CA 1
ATOM 1966 C C . ASN B 1 63 ? 8.646 41.761 28.335 1.00 25.02 1063 ASN B C 1
ATOM 1967 O O . ASN B 1 63 ? 8.027 42.605 28.975 1.00 27.66 1063 ASN B O 1
ATOM 1972 N N . ALA B 1 64 ? 9.368 42.079 27.266 1.00 22.63 1064 ALA B N 1
ATOM 1973 C CA . ALA B 1 64 ? 9.391 43.461 26.802 1.00 22.10 1064 ALA B CA 1
ATOM 1974 C C . ALA B 1 64 ? 7.996 43.852 26.325 1.00 22.07 1064 ALA B C 1
ATOM 1975 O O . ALA B 1 64 ? 7.560 44.988 26.526 1.00 22.43 1064 ALA B O 1
ATOM 1977 N N . VAL B 1 65 ? 7.297 42.902 25.705 1.00 20.73 1065 VAL B N 1
ATOM 1978 C CA . VAL B 1 65 ? 5.946 43.144 25.216 1.00 20.80 1065 VAL B CA 1
ATOM 1979 C C . VAL B 1 65 ? 5.002 43.320 26.410 1.00 20.75 1065 VAL B C 1
ATOM 1980 O O . VAL B 1 65 ? 4.098 44.156 26.396 1.00 21.80 1065 VAL B O 1
ATOM 1984 N N . GLU B 1 66 ? 5.215 42.520 27.446 1.00 20.74 1066 GLU B N 1
ATOM 1985 C CA . GLU B 1 66 ? 4.372 42.597 28.625 1.00 20.49 1066 GLU B CA 1
ATOM 1986 C C . GLU B 1 66 ? 4.565 43.940 29.305 1.00 20.94 1066 GLU B C 1
ATOM 1987 O O . GLU B 1 66 ? 3.601 44.579 29.714 1.00 22.86 1066 GLU B O 1
ATOM 1993 N N . ARG B 1 67 ? 5.822 44.353 29.417 1.00 21.52 1067 ARG B N 1
ATOM 1994 C CA . ARG B 1 67 ? 6.209 45.617 30.020 0.50 22.61 1067 ARG B CA 1
ATOM 1995 C C . ARG B 1 67 ? 5.545 46.783 29.286 1.00 24.97 1067 ARG B C 1
ATOM 1996 O O . ARG B 1 67 ? 4.787 47.559 29.872 1.00 27.29 1067 ARG B O 1
ATOM 2004 N N . ALA B 1 68 ? 5.831 46.887 27.991 1.00 25.75 1068 ALA B N 1
ATOM 2005 C CA . ALA B 1 68 ? 5.314 47.955 27.140 1.00 24.95 1068 ALA B CA 1
ATOM 2006 C C . ALA B 1 68 ? 3.797 48.089 27.090 1.00 25.36 1068 ALA B C 1
ATOM 2007 O O . ALA B 1 68 ? 3.269 49.198 27.172 1.00 27.07 1068 ALA B O 1
ATOM 2009 N N . PHE B 1 69 ? 3.095 46.970 26.948 1.00 24.90 1069 PHE B N 1
ATOM 2010 C CA . PHE B 1 69 ? 1.635 46.997 26.856 1.00 24.66 1069 PHE B CA 1
ATOM 2011 C C . PHE B 1 69 ? 0.951 46.813 28.206 1.00 25.64 1069 PHE B C 1
ATOM 2012 O O . PHE B 1 69 ? -0.238 47.089 28.346 1.00 26.77 1069 PHE B O 1
ATOM 2020 N N . ASP B 1 70 ? 1.711 46.351 29.194 1.00 28.40 1070 ASP B N 1
ATOM 2021 C CA . ASP B 1 70 ? 1.197 46.108 30.541 1.00 30.30 1070 ASP B CA 1
ATOM 2022 C C . ASP B 1 70 ? 0.128 45.028 30.495 1.00 30.62 1070 ASP B C 1
ATOM 2023 O O . ASP B 1 70 ? -1.054 45.267 30.754 1.00 32.82 1070 ASP B O 1
ATOM 2028 N N . ILE B 1 71 ? 0.571 43.823 30.172 1.00 28.86 1071 ILE B N 1
ATOM 2029 C CA . ILE B 1 71 ? -0.308 42.682 30.048 1.00 26.03 1071 ILE B CA 1
ATOM 2030 C C . ILE B 1 71 ? 0.516 41.452 30.396 1.00 24.73 1071 ILE B C 1
ATOM 2031 O O . ILE B 1 71 ? 1.748 41.499 30.369 1.00 23.75 1071 ILE B O 1
ATOM 2036 N N . VAL B 1 72 ? -0.163 40.363 30.742 1.00 23.95 1072 VAL B N 1
ATOM 2037 C CA . VAL B 1 72 ? 0.515 39.105 31.042 1.00 22.47 1072 VAL B CA 1
ATOM 2038 C C . VAL B 1 72 ? 0.220 38.207 29.853 1.00 21.24 1072 VAL B C 1
ATOM 2039 O O . VAL B 1 72 ? -0.933 37.864 29.601 1.00 20.02 1072 VAL B O 1
ATOM 2043 N N . ILE B 1 73 ? 1.272 37.838 29.127 1.00 20.43 1073 ILE B N 1
ATOM 2044 C CA . ILE B 1 73 ? 1.135 37.017 27.931 1.00 20.02 1073 ILE B CA 1
ATOM 2045 C C . ILE B 1 73 ? 1.196 35.513 28.190 1.00 20.44 1073 ILE B C 1
ATOM 2046 O O . ILE B 1 73 ? 2.052 35.038 28.938 1.00 19.25 1073 ILE B O 1
ATOM 2051 N N . GLN B 1 74 ? 0.262 34.784 27.574 1.00 19.69 1074 GLN B N 1
ATOM 2052 C CA . GLN B 1 74 ? 0.181 33.336 27.699 1.00 18.93 1074 GLN B CA 1
ATOM 2053 C C . GLN B 1 74 ? 1.567 32.725 27.599 1.00 20.57 1074 GLN B C 1
ATOM 2054 O O . GLN B 1 74 ? 2.319 33.005 26.669 1.00 21.21 1074 GLN B O 1
ATOM 2060 N N . PRO B 1 75 ? 1.921 31.872 28.566 1.00 21.10 1075 PRO B N 1
ATOM 2061 C CA . PRO B 1 75 ? 3.227 31.215 28.598 1.00 20.79 1075 PRO B CA 1
ATOM 2062 C C . PRO B 1 75 ? 3.635 30.568 27.278 1.00 20.94 1075 PRO B C 1
ATOM 2063 O O . PRO B 1 75 ? 4.798 30.617 26.888 1.00 22.29 1075 PRO B O 1
ATOM 2067 N N . THR B 1 76 ? 2.680 29.963 26.585 1.00 20.46 1076 THR B N 1
ATOM 2068 C CA . THR B 1 76 ? 2.989 29.294 25.335 1.00 20.20 1076 THR B CA 1
ATOM 2069 C C . THR B 1 76 ? 3.506 30.229 24.238 1.00 21.73 1076 THR B C 1
ATOM 2070 O O . THR B 1 76 ? 4.279 29.797 23.376 1.00 21.40 1076 THR B O 1
ATOM 2074 N N . ILE B 1 77 ? 3.093 31.499 24.264 1.00 21.13 1077 ILE B N 1
ATOM 2075 C CA . ILE B 1 77 ? 3.555 32.463 23.259 1.00 20.33 1077 ILE B CA 1
ATOM 2076 C C . ILE B 1 77 ? 5.013 32.830 23.509 1.00 20.47 1077 ILE B C 1
ATOM 2077 O O . ILE B 1 77 ? 5.767 33.053 22.564 1.00 20.67 1077 ILE B O 1
ATOM 2082 N N . HIS B 1 78 ? 5.396 32.920 24.782 1.00 19.55 1078 HIS B N 1
ATOM 2083 C CA . HIS B 1 78 ? 6.780 33.215 25.141 1.00 20.74 1078 HIS B CA 1
ATOM 2084 C C . HIS B 1 78 ? 7.593 32.078 24.530 1.00 21.32 1078 HIS B C 1
ATOM 2085 O O . HIS B 1 78 ? 8.598 32.293 23.856 1.00 20.63 1078 HIS B O 1
ATOM 2092 N N . THR B 1 79 ? 7.128 30.859 24.781 1.00 21.89 1079 THR B N 1
ATOM 2093 C CA . THR B 1 79 ? 7.777 29.653 24.284 1.00 22.57 1079 THR B CA 1
ATOM 2094 C C . THR B 1 79 ? 7.841 29.611 22.765 1.00 22.59 1079 THR B C 1
ATOM 2095 O O . THR B 1 79 ? 8.886 29.310 22.182 1.00 23.60 1079 THR B O 1
ATOM 2099 N N . PHE B 1 80 ? 6.715 29.911 22.129 1.00 21.24 1080 PHE B N 1
ATOM 2100 C CA . PHE B 1 80 ? 6.619 29.881 20.677 1.00 20.36 1080 PHE B CA 1
ATOM 2101 C C . PHE B 1 80 ? 7.709 30.666 19.947 1.00 20.61 1080 PHE B C 1
ATOM 2102 O O . PHE B 1 80 ? 8.249 30.189 18.945 1.00 20.00 1080 PHE B O 1
ATOM 2110 N N . TYR B 1 81 ? 8.039 31.857 20.443 1.00 20.82 1081 TYR B N 1
ATOM 2111 C CA . TYR B 1 81 ? 9.049 32.691 19.789 1.00 20.86 1081 TYR B CA 1
ATOM 2112 C C . TYR B 1 81 ? 10.469 32.647 20.351 1.00 21.19 1081 TYR B C 1
ATOM 2113 O O . TYR B 1 81 ? 11.376 33.256 19.775 1.00 21.30 1081 TYR B O 1
ATOM 2122 N N . THR B 1 82 ? 10.683 31.937 21.454 1.00 20.98 1082 THR B N 1
ATOM 2123 C CA . THR B 1 82 ? 12.025 31.889 22.029 1.00 21.23 1082 THR B CA 1
ATOM 2124 C C . THR B 1 82 ? 12.594 30.485 22.220 1.00 21.85 1082 THR B C 1
ATOM 2125 O O . THR B 1 82 ? 13.522 30.287 23.003 1.00 21.43 1082 THR B O 1
ATOM 2129 N N . THR B 1 83 ? 12.042 29.513 21.500 1.00 22.93 1083 THR B N 1
ATOM 2130 C CA . THR B 1 83 ? 12.514 28.135 21.587 1.00 23.17 1083 THR B CA 1
ATOM 2131 C C . THR B 1 83 ? 13.694 27.909 20.635 1.00 23.21 1083 THR B C 1
ATOM 2132 O O . THR B 1 83 ? 14.657 27.222 20.979 1.00 23.61 1083 THR B O 1
ATOM 2136 N N . GLN B 1 84 ? 13.630 28.513 19.452 1.00 21.28 1084 GLN B N 1
ATOM 2137 C CA . GLN B 1 84 ? 14.678 28.338 18.450 1.00 20.12 1084 GLN B CA 1
ATOM 2138 C C . GLN B 1 84 ? 14.701 29.534 17.507 1.00 20.05 1084 GLN B C 1
ATOM 2139 O O . GLN B 1 84 ? 13.848 30.421 17.583 1.00 20.09 1084 GLN B O 1
ATOM 2145 N N . PHE B 1 85 ? 15.688 29.539 16.620 1.00 18.73 1085 PHE B N 1
ATOM 2146 C CA . PHE B 1 85 ? 15.794 30.552 15.581 1.00 18.42 1085 PHE B CA 1
ATOM 2147 C C . PHE B 1 85 ? 15.424 29.751 14.342 1.00 17.89 1085 PHE B C 1
ATOM 2148 O O . PHE B 1 85 ? 15.850 28.603 14.203 1.00 15.93 1085 PHE B O 1
ATOM 2156 N N . ALA B 1 86 ? 14.622 30.332 13.458 1.00 17.39 1086 ALA B N 1
ATOM 2157 C CA . ALA B 1 86 ? 14.208 29.631 12.251 1.00 19.30 1086 ALA B CA 1
ATOM 2158 C C . ALA B 1 86 ? 13.506 30.568 11.282 1.00 20.08 1086 ALA B C 1
ATOM 2159 O O . ALA B 1 86 ? 13.110 31.671 11.655 1.00 22.27 1086 ALA B O 1
ATOM 2161 N N . GLY B 1 87 ? 13.371 30.132 10.032 1.00 20.63 1087 GLY B N 1
ATOM 2162 C CA . GLY B 1 87 ? 12.681 30.940 9.040 1.00 18.52 1087 GLY B CA 1
ATOM 2163 C C . GLY B 1 87 ? 11.206 30.620 9.146 1.00 18.00 1087 GLY B C 1
ATOM 2164 O O . GLY B 1 87 ? 10.827 29.698 9.867 1.00 17.12 1087 GLY B O 1
ATOM 2165 N N . ASP B 1 88 ? 10.357 31.374 8.461 1.00 18.51 1088 ASP B N 1
ATOM 2166 C CA . ASP B 1 88 ? 8.934 31.073 8.521 1.00 19.53 1088 ASP B CA 1
ATOM 2167 C C . ASP B 1 88 ? 8.707 29.760 7.769 1.00 20.01 1088 ASP B C 1
ATOM 2168 O O . ASP B 1 88 ? 9.482 29.401 6.883 1.00 21.67 1088 ASP B O 1
ATOM 2173 N N . MET B 1 89 ? 7.656 29.034 8.130 1.00 19.85 1089 MET B N 1
ATOM 2174 C CA . MET B 1 89 ? 7.393 27.745 7.510 1.00 19.21 1089 MET B CA 1
ATOM 2175 C C . MET B 1 89 ? 5.965 27.591 7.007 1.00 21.04 1089 MET B C 1
ATOM 2176 O O . MET B 1 89 ? 5.008 27.864 7.734 1.00 23.07 1089 MET B O 1
ATOM 2181 N N . HIS B 1 90 ? 5.823 27.139 5.764 1.00 20.98 1090 HIS B N 1
ATOM 2182 C CA . HIS B 1 90 ? 4.507 26.930 5.163 1.00 20.97 1090 HIS B CA 1
ATOM 2183 C C . HIS B 1 90 ? 3.912 25.619 5.635 1.00 21.11 1090 HIS B C 1
ATOM 2184 O O . HIS B 1 90 ? 4.582 24.589 5.652 1.00 19.70 1090 HIS B O 1
ATOM 2191 N N . ALA B 1 91 ? 2.644 25.653 6.021 1.00 21.90 1091 ALA B N 1
ATOM 2192 C CA . ALA B 1 91 ? 1.996 24.447 6.493 1.00 22.45 1091 ALA B CA 1
ATOM 2193 C C . ALA B 1 91 ? 0.514 24.471 6.181 1.00 23.75 1091 ALA B C 1
ATOM 2194 O O . ALA B 1 91 ? 0.002 25.424 5.603 1.00 23.79 1091 ALA B O 1
ATOM 2196 N N . GLN B 1 92 ? -0.170 23.405 6.569 1.00 26.29 1092 GLN B N 1
ATOM 2197 C CA . GLN B 1 92 ? -1.593 23.304 6.332 1.00 28.20 1092 GLN B CA 1
ATOM 2198 C C . GLN B 1 92 ? -2.275 22.704 7.563 1.00 27.10 1092 GLN B C 1
ATOM 2199 O O . GLN B 1 92 ? -1.854 21.665 8.075 1.00 26.34 1092 GLN B O 1
ATOM 2205 N N . PHE B 1 93 ? -3.300 23.396 8.054 1.00 26.89 1093 PHE B N 1
ATOM 2206 C CA . PHE B 1 93 ? -4.077 22.944 9.208 1.00 26.93 1093 PHE B CA 1
ATOM 2207 C C . PHE B 1 93 ? -5.401 22.488 8.611 1.00 27.93 1093 PHE B C 1
ATOM 2208 O O . PHE B 1 93 ? -6.296 23.298 8.373 1.00 27.36 1093 PHE B O 1
ATOM 2216 N N . GLY B 1 94 ? -5.523 21.189 8.366 1.00 28.81 1094 GLY B N 1
ATOM 2217 C CA . GLY B 1 94 ? -6.727 20.691 7.732 1.00 30.67 1094 GLY B CA 1
ATOM 2218 C C . GLY B 1 94 ? -6.608 21.160 6.292 1.00 31.95 1094 GLY B C 1
ATOM 2219 O O . GLY B 1 94 ? -5.669 20.769 5.589 1.00 32.60 1094 GLY B O 1
ATOM 2220 N N . ASP B 1 95 ? -7.533 22.011 5.854 1.00 32.30 1095 ASP B N 1
ATOM 2221 C CA . ASP B 1 95 ? -7.496 22.550 4.499 1.00 32.96 1095 ASP B CA 1
ATOM 2222 C C . ASP B 1 95 ? -7.029 24.001 4.477 1.00 31.55 1095 ASP B C 1
ATOM 2223 O O . ASP B 1 95 ? -6.929 24.607 3.410 1.00 31.62 1095 ASP B O 1
ATOM 2228 N N . ILE B 1 96 ? -6.755 24.557 5.652 1.00 27.88 1096 ILE B N 1
ATOM 2229 C CA . ILE B 1 96 ? -6.292 25.931 5.748 1.00 26.52 1096 ILE B CA 1
ATOM 2230 C C . ILE B 1 96 ? -4.788 25.992 5.507 1.00 27.34 1096 ILE B C 1
ATOM 2231 O O . ILE B 1 96 ? -4.011 25.371 6.232 1.00 25.52 1096 ILE B O 1
ATOM 2236 N N . LYS B 1 97 ? -4.391 26.743 4.484 1.00 27.43 1097 LYS B N 1
ATOM 2237 C CA . LYS B 1 97 ? -2.985 26.909 4.140 1.00 28.06 1097 LYS B CA 1
ATOM 2238 C C . LYS B 1 97 ? -2.492 28.143 4.873 1.00 26.54 1097 LYS B C 1
ATOM 2239 O O . LYS B 1 97 ? -3.165 29.169 4.877 1.00 25.72 1097 LYS B O 1
ATOM 2245 N N . LEU B 1 98 ? -1.316 28.041 5.485 1.00 26.00 1098 LEU B N 1
ATOM 2246 C CA . LEU B 1 98 ? -0.760 29.152 6.247 1.00 24.85 1098 LEU B CA 1
ATOM 2247 C C . LEU B 1 98 ? 0.768 29.197 6.241 1.00 24.92 1098 LEU B C 1
ATOM 2248 O O . LEU B 1 98 ? 1.433 28.324 5.689 1.00 25.83 1098 LEU B O 1
ATOM 2253 N N . THR B 1 99 ? 1.310 30.237 6.865 1.00 23.80 1099 THR B N 1
ATOM 2254 C CA . THR B 1 99 ? 2.743 30.408 6.993 1.00 21.82 1099 THR B CA 1
ATOM 2255 C C . THR B 1 99 ? 3.015 30.720 8.462 1.00 21.27 1099 THR B C 1
ATOM 2256 O O . THR B 1 99 ? 2.653 31.786 8.956 1.00 19.69 1099 THR B O 1
ATOM 2260 N N . LEU B 1 100 ? 3.634 29.768 9.151 1.00 19.61 1100 LEU B N 1
ATOM 2261 C CA . LEU B 1 100 ? 3.967 29.896 10.564 1.00 18.86 1100 LEU B CA 1
ATOM 2262 C C . LEU B 1 100 ? 5.101 30.897 10.743 1.00 18.33 1100 LEU B C 1
ATOM 2263 O O . LEU B 1 100 ? 6.149 30.756 10.121 1.00 18.58 1100 LEU B O 1
ATOM 2268 N N . LEU B 1 101 ? 4.887 31.899 11.595 1.00 17.42 1101 LEU B N 1
ATOM 2269 C CA . LEU B 1 101 ? 5.886 32.935 11.854 1.00 17.89 1101 LEU B CA 1
ATOM 2270 C C . LEU B 1 101 ? 6.921 32.510 12.906 1.00 19.27 1101 LEU B C 1
ATOM 2271 O O . LEU B 1 101 ? 6.600 31.807 13.870 1.00 18.55 1101 LEU B O 1
ATOM 2276 N N . GLN B 1 102 ? 8.163 32.947 12.716 1.00 19.17 1102 GLN B N 1
ATOM 2277 C CA . GLN B 1 102 ? 9.248 32.595 13.625 1.00 19.65 1102 GLN B CA 1
ATOM 2278 C C . GLN B 1 102 ? 10.271 33.705 13.844 1.00 19.97 1102 GLN B C 1
ATOM 2279 O O . GLN B 1 102 ? 10.214 34.758 13.204 1.00 20.86 1102 GLN B O 1
ATOM 2285 N N . THR B 1 103 ? 11.202 33.449 14.764 1.00 19.85 1103 THR B N 1
ATOM 2286 C CA . THR B 1 103 ? 12.285 34.374 15.103 1.00 19.82 1103 THR B CA 1
ATOM 2287 C C . THR B 1 103 ? 13.534 33.880 14.363 1.00 20.68 1103 THR B C 1
ATOM 2288 O O . THR B 1 103 ? 14.038 32.796 14.642 1.00 21.30 1103 THR B O 1
ATOM 2292 N N . TRP B 1 104 ? 14.022 34.688 13.426 1.00 20.29 1104 TRP B N 1
ATOM 2293 C CA . TRP B 1 104 ? 15.177 34.363 12.581 1.00 20.89 1104 TRP B CA 1
ATOM 2294 C C . TRP B 1 104 ? 16.543 34.511 13.261 1.00 22.26 1104 TRP B C 1
ATOM 2295 O O . TRP B 1 104 ? 17.475 33.768 12.961 1.00 21.59 1104 TRP B O 1
ATOM 2306 N N . SER B 1 105 ? 16.657 35.467 14.179 1.00 23.12 1105 SER B N 1
ATOM 2307 C CA . SER B 1 105 ? 17.914 35.719 14.880 1.00 24.67 1105 SER B CA 1
ATOM 2308 C C . SER B 1 105 ? 17.661 36.630 16.080 1.00 26.38 1105 SER B C 1
ATOM 2309 O O . SER B 1 105 ? 16.537 37.076 16.298 1.00 27.78 1105 SER B O 1
ATOM 2312 N N . GLU B 1 106 ? 18.702 36.921 16.853 1.00 27.50 1106 GLU B N 1
ATOM 2313 C CA . GLU B 1 106 ? 18.535 37.797 18.007 1.00 29.72 1106 GLU B CA 1
ATOM 2314 C C . GLU B 1 106 ? 18.026 39.164 17.567 1.00 30.51 1106 GLU B C 1
ATOM 2315 O O . GLU B 1 106 ? 17.114 39.731 18.172 1.00 30.67 1106 GLU B O 1
ATOM 2321 N N . ASP B 1 107 ? 18.613 39.689 16.501 1.00 30.68 1107 ASP B N 1
ATOM 2322 C CA . ASP B 1 107 ? 18.211 40.987 15.992 1.00 31.16 1107 ASP B CA 1
ATOM 2323 C C . ASP B 1 107 ? 16.768 40.975 15.490 1.00 29.98 1107 ASP B C 1
ATOM 2324 O O . ASP B 1 107 ? 16.026 41.944 15.685 1.00 31.24 1107 ASP B O 1
ATOM 2329 N N . ASP B 1 108 ? 16.375 39.880 14.840 1.00 26.96 1108 ASP B N 1
ATOM 2330 C CA . ASP B 1 108 ? 15.022 39.751 14.309 1.00 23.36 1108 ASP B CA 1
ATOM 2331 C C . ASP B 1 108 ? 13.999 39.722 15.441 1.00 22.96 1108 ASP B C 1
ATOM 2332 O O . ASP B 1 108 ? 12.862 40.158 15.269 1.00 22.75 1108 ASP B O 1
ATOM 2337 N N . PHE B 1 109 ? 14.410 39.210 16.597 1.00 21.99 1109 PHE B N 1
ATOM 2338 C CA . PHE B 1 109 ? 13.520 39.123 17.745 1.00 23.10 1109 PHE B CA 1
ATOM 2339 C C . PHE B 1 109 ? 13.005 40.511 18.137 1.00 23.10 1109 PHE B C 1
ATOM 2340 O O . PHE B 1 109 ? 11.889 40.660 18.638 1.00 22.57 1109 PHE B O 1
ATOM 2348 N N . ARG B 1 110 ? 13.818 41.532 17.910 1.00 23.26 1110 ARG B N 1
ATOM 2349 C CA . ARG B 1 110 ? 13.386 42.884 18.233 1.00 25.33 1110 ARG B CA 1
ATOM 2350 C C . ARG B 1 110 ? 12.203 43.225 17.327 1.00 24.25 1110 ARG B C 1
ATOM 2351 O O . ARG B 1 110 ? 11.240 43.861 17.761 1.00 23.99 1110 ARG B O 1
ATOM 2359 N N . ARG B 1 111 ? 12.278 42.791 16.071 1.00 22.16 1111 ARG B N 1
ATOM 2360 C CA . ARG B 1 111 ? 11.205 43.036 15.112 1.00 21.20 1111 ARG B CA 1
ATOM 2361 C C . ARG B 1 111 ? 9.941 42.297 15.561 1.00 19.45 1111 ARG B C 1
ATOM 2362 O O . ARG B 1 111 ? 8.835 42.848 15.531 1.00 17.81 1111 ARG B O 1
ATOM 2370 N N . VAL B 1 112 ? 10.115 41.046 15.977 1.00 18.94 1112 VAL B N 1
ATOM 2371 C CA . VAL B 1 112 ? 9.004 40.232 16.458 1.00 18.44 1112 VAL B CA 1
ATOM 2372 C C . VAL B 1 112 ? 8.238 40.953 17.577 1.00 19.11 1112 VAL B C 1
ATOM 2373 O O . VAL B 1 112 ? 7.017 41.102 17.515 1.00 21.45 1112 VAL B O 1
ATOM 2377 N N . GLN B 1 113 ? 8.960 41.396 18.603 1.00 18.86 1113 GLN B N 1
ATOM 2378 C CA . GLN B 1 113 ? 8.333 42.066 19.736 1.00 20.09 1113 GLN B CA 1
ATOM 2379 C C . GLN B 1 113 ? 7.710 43.413 19.387 1.00 19.32 1113 GLN B C 1
ATOM 2380 O O . GLN B 1 113 ? 6.664 43.7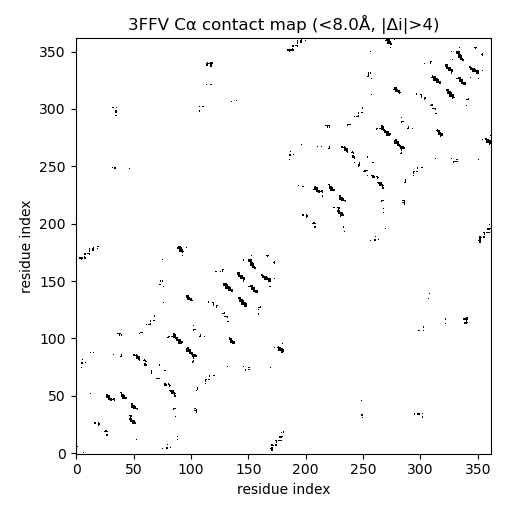72 19.917 1.00 20.39 1113 GLN B O 1
ATOM 2386 N N . GLU B 1 114 ? 8.347 44.157 18.492 1.00 19.70 1114 GLU B N 1
ATOM 2387 C CA . GLU B 1 114 ? 7.808 45.439 18.068 1.00 18.04 1114 GLU B CA 1
ATOM 2388 C C . GLU B 1 114 ? 6.490 45.213 17.331 1.00 17.64 1114 GLU B C 1
ATOM 2389 O O . GLU B 1 114 ? 5.544 45.981 17.495 1.00 18.59 1114 GLU B O 1
ATOM 2395 N N . ASN B 1 115 ? 6.425 44.163 16.517 1.00 18.28 1115 ASN B N 1
ATOM 2396 C CA . ASN B 1 115 ? 5.191 43.858 15.792 1.00 17.96 1115 ASN B CA 1
ATOM 2397 C C . ASN B 1 115 ? 4.088 43.388 16.735 1.00 17.21 1115 ASN B C 1
ATOM 2398 O O . ASN B 1 115 ? 2.929 43.746 16.554 1.00 17.19 1115 ASN B O 1
ATOM 2403 N N . LEU B 1 116 ? 4.443 42.586 17.737 1.00 16.41 1116 LEU B N 1
ATOM 2404 C CA . LEU B 1 116 ? 3.448 42.106 18.686 1.00 16.64 1116 LEU B CA 1
ATOM 2405 C C . LEU B 1 116 ? 2.866 43.284 19.447 1.00 17.26 1116 LEU B C 1
ATOM 2406 O O . LEU B 1 116 ? 1.650 43.382 19.626 1.00 17.19 1116 LEU B O 1
ATOM 2411 N N . ILE B 1 117 ? 3.737 44.183 19.891 1.00 16.83 1117 ILE B N 1
ATOM 2412 C CA . ILE B 1 117 ? 3.288 45.365 20.615 1.00 17.27 1117 ILE B CA 1
ATOM 2413 C C . ILE B 1 117 ? 2.399 46.244 19.727 1.00 17.86 1117 ILE B C 1
ATOM 2414 O O . ILE B 1 117 ? 1.353 46.727 20.165 1.00 18.36 1117 ILE B O 1
ATOM 2419 N N . GLY B 1 118 ? 2.826 46.457 18.484 1.00 17.19 1118 GLY B N 1
ATOM 2420 C CA . GLY B 1 118 ? 2.054 47.277 17.567 1.00 18.09 1118 GLY B CA 1
ATOM 2421 C C . GLY B 1 118 ? 0.644 46.760 17.335 1.00 19.23 1118 GLY B C 1
ATOM 2422 O O . GLY B 1 118 ? -0.313 47.538 17.262 1.00 20.07 1118 GLY B O 1
ATOM 2423 N N . HIS B 1 119 ? 0.504 45.444 17.215 1.00 18.71 1119 HIS B N 1
ATOM 2424 C CA . HIS B 1 119 ? -0.803 44.859 16.988 1.00 18.31 1119 HIS B CA 1
ATOM 2425 C C . HIS B 1 119 ? -1.695 45.016 18.220 1.00 18.83 1119 HIS B C 1
ATOM 2426 O O . HIS B 1 119 ? -2.854 45.423 18.113 1.00 18.94 1119 HIS B O 1
ATOM 2433 N N . LEU B 1 120 ? -1.154 44.695 19.388 1.00 17.55 1120 LEU B N 1
ATOM 2434 C CA . LEU B 1 120 ? -1.916 44.806 20.623 1.00 18.30 1120 LEU B CA 1
ATOM 2435 C C . LEU B 1 120 ? -2.414 46.227 20.860 1.00 18.03 1120 LEU B C 1
ATOM 2436 O O . LEU B 1 120 ? -3.523 46.424 21.352 1.00 18.41 1120 LEU B O 1
ATOM 2441 N N . VAL B 1 121 ? -1.591 47.216 20.521 1.00 19.05 1121 VAL B N 1
ATOM 2442 C CA . VAL B 1 121 ? -1.955 48.615 20.728 1.00 18.40 1121 VAL B CA 1
ATOM 2443 C C . VAL B 1 121 ? -3.099 49.082 19.828 1.00 20.14 1121 VAL B C 1
ATOM 2444 O O . VAL B 1 121 ? -3.996 49.787 20.286 1.00 19.63 1121 VAL B O 1
ATOM 2448 N N . THR B 1 122 ? -3.077 48.700 18.555 1.00 20.44 1122 THR B N 1
ATOM 2449 C CA . THR B 1 122 ? -4.157 49.094 17.654 1.00 22.42 1122 THR B CA 1
ATOM 2450 C C . THR B 1 122 ? -5.460 48.388 18.067 1.00 21.23 1122 THR B C 1
ATOM 2451 O O . THR B 1 122 ? -6.543 48.968 17.966 1.00 20.80 1122 THR B O 1
ATOM 2455 N N . GLN B 1 123 ? -5.360 47.144 18.538 1.00 20.72 1123 GLN B N 1
ATOM 2456 C CA . GLN B 1 123 ? -6.545 46.406 18.990 1.00 19.85 1123 GLN B CA 1
ATOM 2457 C C . GLN B 1 123 ? -7.179 47.119 20.171 1.00 20.61 1123 GLN B C 1
ATOM 2458 O O . GLN B 1 123 ? -8.391 47.262 20.246 1.00 20.05 1123 GLN B O 1
ATOM 2464 N N . LYS B 1 124 ? -6.331 47.545 21.101 1.00 22.32 1124 LYS B N 1
ATOM 2465 C CA . LYS B 1 124 ? -6.744 48.254 22.301 1.00 23.65 1124 LYS B CA 1
ATOM 2466 C C . LYS B 1 124 ? -7.511 49.509 21.898 1.00 24.66 1124 LYS B C 1
ATOM 2467 O O . LYS B 1 124 ? -8.556 49.832 22.460 1.00 24.20 1124 LYS B O 1
ATOM 2473 N N . ARG B 1 125 ? -6.971 50.205 20.906 1.00 25.87 1125 ARG B N 1
ATOM 2474 C CA . ARG B 1 125 ? -7.560 51.432 20.390 1.00 27.16 1125 ARG B CA 1
ATOM 2475 C C . ARG B 1 125 ? -8.992 51.234 19.908 1.00 26.50 1125 ARG B C 1
ATOM 2476 O O . ARG B 1 125 ? -9.870 52.042 20.215 1.00 26.44 1125 ARG B O 1
ATOM 2484 N N . LEU B 1 126 ? -9.223 50.157 19.160 1.00 24.67 1126 LEU B N 1
ATOM 2485 C CA . LEU B 1 126 ? -10.550 49.871 18.622 1.00 24.43 1126 LEU B CA 1
ATOM 2486 C C . LEU B 1 126 ? -11.382 48.980 19.538 1.00 23.94 1126 LEU B C 1
ATOM 2487 O O . LEU B 1 126 ? -12.448 48.518 19.147 1.00 24.10 1126 LEU B O 1
ATOM 2492 N N . LYS B 1 127 ? -10.884 48.733 20.748 1.00 24.50 1127 LYS B N 1
ATOM 2493 C CA . LYS B 1 127 ? -11.585 47.917 21.749 1.00 25.54 1127 LYS B CA 1
ATOM 2494 C C . LYS B 1 127 ? -11.712 46.433 21.385 1.00 25.58 1127 LYS B C 1
ATOM 2495 O O . LYS B 1 127 ? -12.696 45.789 21.753 1.00 28.13 1127 LYS B O 1
ATOM 2501 N N . LEU B 1 128 ? -10.735 45.887 20.665 1.00 24.33 1128 LEU B N 1
ATOM 2502 C CA . LEU B 1 128 ? -10.780 44.482 20.261 1.00 21.42 1128 LEU B CA 1
ATOM 2503 C C . LEU B 1 128 ? -10.024 43.635 21.280 1.00 20.45 1128 LEU B C 1
ATOM 2504 O O . LEU B 1 128 ? -9.028 44.079 21.847 1.00 20.00 1128 LEU B O 1
ATOM 2509 N N . PRO B 1 129 ? -10.494 42.406 21.536 1.00 21.32 1129 PRO B N 1
ATOM 2510 C CA . PRO B 1 129 ? -9.822 41.529 22.501 1.00 22.36 1129 PRO B CA 1
ATOM 2511 C C . PRO B 1 129 ? -8.392 41.223 22.025 1.00 23.89 1129 PRO B C 1
ATOM 2512 O O . PRO B 1 129 ? -8.149 41.075 20.829 1.00 24.32 1129 PRO B O 1
ATOM 2516 N N . PRO B 1 130 ? -7.437 41.111 22.960 1.00 23.30 1130 PRO B N 1
ATOM 2517 C CA . PRO B 1 130 ? -6.033 40.830 22.657 1.00 23.32 1130 PRO B CA 1
ATOM 2518 C C . PRO B 1 130 ? -5.708 39.459 22.069 1.00 22.55 1130 PRO B C 1
ATOM 2519 O O . PRO B 1 130 ? -6.199 38.436 22.543 1.00 23.21 1130 PRO B O 1
ATOM 2523 N N . THR B 1 131 ? -4.865 39.456 21.037 1.00 21.44 1131 THR B N 1
ATOM 2524 C CA . THR B 1 131 ? -4.412 38.229 20.373 1.00 20.46 1131 THR B CA 1
ATOM 2525 C C . THR B 1 131 ? -2.947 38.428 20.015 1.00 21.02 1131 THR B C 1
ATOM 2526 O O . THR B 1 131 ? -2.455 39.560 20.007 1.00 20.73 1131 THR B O 1
ATOM 2530 N N . LEU B 1 132 ? -2.259 37.330 19.715 1.00 20.63 1132 LEU B N 1
ATOM 2531 C CA . LEU B 1 132 ? -0.849 37.370 19.316 1.00 21.62 1132 LEU B CA 1
ATOM 2532 C C . LEU B 1 132 ? -0.664 36.490 18.070 1.00 21.07 1132 LEU B C 1
ATOM 2533 O O . LEU B 1 132 ? -0.860 35.278 18.128 1.00 20.24 1132 LEU B O 1
ATOM 2538 N N . PHE B 1 133 ? -0.309 37.115 16.946 1.00 21.23 1133 PHE B N 1
ATOM 2539 C CA . PHE B 1 133 ? -0.103 36.416 15.673 1.00 20.75 1133 PHE B CA 1
ATOM 2540 C C . PHE B 1 133 ? 0.882 35.260 15.775 1.00 19.36 1133 PHE B C 1
ATOM 2541 O O . PHE B 1 133 ? 1.882 35.358 16.481 1.00 18.55 1133 PHE B O 1
ATOM 2549 N N . ILE B 1 134 ? 0.607 34.179 15.045 1.00 18.24 1134 ILE B N 1
ATOM 2550 C CA . ILE B 1 134 ? 1.522 33.042 14.977 1.00 18.36 1134 ILE B CA 1
ATOM 2551 C C . ILE B 1 134 ? 1.646 32.589 13.510 1.00 18.38 1134 ILE B C 1
ATOM 2552 O O . ILE B 1 134 ? 2.594 31.895 13.141 1.00 18.82 1134 ILE B O 1
ATOM 2557 N N . ALA B 1 135 ? 0.703 33.013 12.673 1.00 19.15 1135 ALA B N 1
ATOM 2558 C CA . ALA B 1 135 ? 0.712 32.649 11.258 1.00 19.49 1135 ALA B CA 1
ATOM 2559 C C . ALA B 1 135 ? -0.162 33.552 10.378 1.00 21.48 1135 ALA B C 1
ATOM 2560 O O . ALA B 1 135 ? -1.171 34.103 10.832 1.00 21.00 1135 ALA B O 1
ATOM 2562 N N . THR B 1 136 ? 0.234 33.702 9.114 1.00 21.36 1136 THR B N 1
ATOM 2563 C CA . THR B 1 136 ? -0.532 34.496 8.157 1.00 21.95 1136 THR B CA 1
ATOM 2564 C C . THR B 1 136 ? -1.261 33.515 7.234 1.00 23.64 1136 THR B C 1
ATOM 2565 O O . THR B 1 136 ? -0.931 32.325 7.206 1.00 23.94 1136 THR B O 1
ATOM 2569 N N . LEU B 1 137 ? -2.249 34.000 6.489 1.00 24.18 1137 LEU B N 1
ATOM 2570 C CA . LEU B 1 137 ? -3.030 33.139 5.604 1.00 26.99 1137 LEU B CA 1
ATOM 2571 C C . LEU B 1 137 ? -2.887 33.486 4.119 1.00 30.10 1137 LEU B C 1
ATOM 2572 O O . LEU B 1 137 ? -2.192 34.431 3.761 1.00 30.75 1137 LEU B O 1
ATOM 2577 N N . GLU B 1 138 ? -3.545 32.706 3.264 1.00 34.11 1138 GLU B N 1
ATOM 2578 C CA . GLU B 1 138 ? -3.502 32.924 1.824 0.50 37.60 1138 GLU B CA 1
ATOM 2579 C C . GLU B 1 138 ? -3.890 34.359 1.481 1.00 39.76 1138 GLU B C 1
ATOM 2580 O O . GLU B 1 138 ? -3.213 35.010 0.695 1.00 41.15 1138 GLU B O 1
ATOM 2586 N N . GLU B 1 139 ? -4.982 34.854 2.056 1.00 42.60 1139 GLU B N 1
ATOM 2587 C CA . GLU B 1 139 ? -5.392 36.234 1.803 1.00 45.40 1139 GLU B CA 1
ATOM 2588 C C . GLU B 1 139 ? -5.045 37.071 3.041 1.00 45.98 1139 GLU B C 1
ATOM 2589 O O . GLU B 1 139 ? -4.663 36.525 4.081 1.00 45.78 1139 GLU B O 1
ATOM 2595 N N . GLU B 1 140 ? -5.190 38.389 2.943 1.00 45.27 1140 GLU B N 1
ATOM 2596 C CA . GLU B 1 140 ? -4.823 39.265 4.054 1.00 44.98 1140 GLU B CA 1
ATOM 2597 C C . GLU B 1 140 ? -5.956 39.761 4.954 1.00 42.67 1140 GLU B C 1
ATOM 2598 O O . GLU B 1 140 ? -5.789 40.736 5.689 1.00 42.83 1140 GLU B O 1
ATOM 2604 N N . LEU B 1 141 ? -7.100 39.094 4.910 1.00 39.27 1141 LEU B N 1
ATOM 2605 C CA . LEU B 1 141 ? -8.230 39.503 5.734 1.00 36.66 1141 LEU B CA 1
ATOM 2606 C C . LEU B 1 141 ? -8.203 38.857 7.117 1.00 34.52 1141 LEU B C 1
ATOM 2607 O O . LEU B 1 141 ? -8.757 39.404 8.075 1.00 33.77 1141 LEU B O 1
ATOM 2612 N N . GLU B 1 142 ? -7.551 37.702 7.224 1.00 31.20 1142 GLU B N 1
ATOM 2613 C CA . GLU B 1 142 ? -7.485 36.982 8.490 1.00 28.29 1142 GLU B CA 1
ATOM 2614 C C . GLU B 1 142 ? -6.093 36.462 8.763 1.00 25.06 1142 GLU B C 1
ATOM 2615 O O . GLU B 1 142 ? -5.260 36.390 7.866 1.00 25.11 1142 GLU B O 1
ATOM 2621 N N . VAL B 1 143 ? -5.860 36.094 10.018 1.00 24.13 1143 VAL B N 1
ATOM 2622 C CA . VAL B 1 143 ? -4.580 35.555 10.474 1.00 20.79 1143 VAL B CA 1
ATOM 2623 C C . VAL B 1 143 ? -4.869 34.541 11.577 1.00 20.21 1143 VAL B C 1
ATOM 2624 O O . VAL B 1 143 ? -5.982 34.499 12.100 1.00 21.06 1143 VAL B O 1
ATOM 2628 N N . ILE B 1 144 ? -3.887 33.716 11.921 1.00 18.17 1144 ILE B N 1
ATOM 2629 C CA . ILE B 1 144 ? -4.081 32.753 13.005 1.00 18.43 1144 ILE B CA 1
ATOM 2630 C C . ILE B 1 144 ? -3.284 33.258 14.208 1.00 18.08 1144 ILE B C 1
ATOM 2631 O O . ILE B 1 144 ? -2.109 33.611 14.086 1.00 17.72 1144 ILE B O 1
ATOM 2636 N N . SER B 1 145 ? -3.936 33.305 15.366 1.00 17.97 1145 SER B N 1
ATOM 2637 C CA . SER B 1 145 ? -3.303 33.815 16.573 1.00 17.21 1145 SER B CA 1
ATOM 2638 C C . SER B 1 145 ? -3.610 33.003 17.806 1.00 17.07 1145 SER B C 1
ATOM 2639 O O . SER B 1 145 ? -4.362 32.030 17.772 1.00 17.30 1145 SER B O 1
ATOM 2642 N N . VAL B 1 146 ? -2.996 33.423 18.901 1.00 16.77 1146 VAL B N 1
ATOM 2643 C CA . VAL B 1 146 ? -3.242 32.826 20.189 1.00 16.77 1146 VAL B CA 1
ATOM 2644 C C . VAL B 1 146 ? -4.092 33.882 20.883 1.00 17.64 1146 VAL B C 1
ATOM 2645 O O . VAL B 1 146 ? -3.671 35.027 21.055 1.00 19.37 1146 VAL B O 1
ATOM 2649 N N . CYS B 1 147 ? -5.321 33.511 21.208 1.00 18.60 1147 CYS B N 1
ATOM 2650 C CA . CYS B 1 147 ? -6.239 34.405 21.889 1.00 19.52 1147 CYS B CA 1
ATOM 2651 C C . CYS B 1 147 ? -5.678 34.455 23.319 1.00 20.01 1147 CYS B C 1
ATOM 2652 O O . CYS B 1 147 ? -5.686 33.451 24.036 1.00 21.26 1147 CYS B O 1
ATOM 2655 N N . ASN B 1 148 ? -5.167 35.617 23.727 1.00 19.19 1148 ASN B N 1
ATOM 2656 C CA . ASN B 1 148 ? -4.516 35.748 25.039 1.00 19.51 1148 ASN B CA 1
ATOM 2657 C C . ASN B 1 148 ? -5.303 35.526 26.335 1.00 21.12 1148 ASN B C 1
ATOM 2658 O O . ASN B 1 148 ? -4.707 35.272 27.382 1.00 18.92 1148 ASN B O 1
ATOM 2663 N N . LEU B 1 149 ? -6.626 35.623 26.289 1.00 23.40 1149 LEU B N 1
ATOM 2664 C CA . LEU B 1 149 ? -7.413 35.399 27.499 1.00 24.99 1149 LEU B CA 1
ATOM 2665 C C . LEU B 1 149 ? -7.420 33.933 27.919 1.00 24.32 1149 LEU B C 1
ATOM 2666 O O . LEU B 1 149 ? -7.514 33.624 29.106 1.00 26.30 1149 LEU B O 1
ATOM 2671 N N . SER B 1 150 ? -7.299 33.035 26.946 1.00 22.49 1150 SER B N 1
ATOM 2672 C CA . SER B 1 150 ? -7.357 31.606 27.216 1.00 22.18 1150 SER B CA 1
ATOM 2673 C C . SER B 1 150 ? -6.141 30.796 26.794 1.00 22.75 1150 SER B C 1
ATOM 2674 O O . SER B 1 150 ? -5.860 29.750 27.377 1.00 23.04 1150 SER B O 1
ATOM 2677 N N . GLY B 1 151 ? -5.439 31.254 25.766 1.00 21.79 1151 GLY B N 1
ATOM 2678 C CA . GLY B 1 151 ? -4.282 30.517 25.293 1.00 21.39 1151 GLY B CA 1
ATOM 2679 C C . GLY B 1 151 ? -4.643 29.623 24.121 1.00 21.36 1151 GLY B C 1
ATOM 2680 O O . GLY B 1 151 ? -3.771 28.980 23.530 1.00 22.39 1151 GLY B O 1
ATOM 2681 N N . GLU B 1 152 ? -5.929 29.577 23.779 1.00 19.81 1152 GLU B N 1
ATOM 2682 C CA . GLU B 1 152 ? -6.391 28.768 22.652 1.00 20.32 1152 GLU B CA 1
ATOM 2683 C C . GLU B 1 152 ? -5.921 29.373 21.329 1.00 20.27 1152 GLU B C 1
ATOM 2684 O O . GLU B 1 152 ? -5.600 30.560 21.254 1.00 19.86 1152 GLU B O 1
ATOM 2690 N N . VAL B 1 153 ? -5.879 28.557 20.284 1.00 19.51 1153 VAL B N 1
ATOM 2691 C CA . VAL B 1 153 ? -5.494 29.052 18.975 1.00 19.42 1153 VAL B CA 1
ATOM 2692 C C . VAL B 1 153 ? -6.785 29.448 18.261 1.00 20.13 1153 VAL B C 1
ATOM 2693 O O . VAL B 1 153 ? -7.732 28.653 18.167 1.00 20.39 1153 VAL B O 1
ATOM 2697 N N . CYS B 1 154 ? -6.816 30.677 17.757 1.00 19.76 1154 CYS B N 1
ATOM 2698 C CA . CYS B 1 154 ? -7.999 31.198 17.089 1.00 20.82 1154 CYS B CA 1
ATOM 2699 C C . CYS B 1 154 ? -7.706 31.845 15.716 1.00 21.01 1154 CYS B C 1
ATOM 2700 O O . CYS B 1 154 ? -6.614 32.371 15.486 1.00 20.32 1154 CYS B O 1
ATOM 2703 N N . LYS B 1 155 ? -8.668 31.772 14.795 1.00 20.34 1155 LYS B N 1
ATOM 2704 C CA . LYS B 1 155 ? -8.505 32.387 13.477 1.00 21.13 1155 LYS B CA 1
ATOM 2705 C C . LYS B 1 155 ? -9.116 33.785 13.584 1.00 21.48 1155 LYS B C 1
ATOM 2706 O O . LYS B 1 155 ? -10.338 33.945 13.689 1.00 20.31 1155 LYS B O 1
ATOM 2712 N N . GLU B 1 156 ? -8.245 34.791 13.556 1.00 21.73 1156 GLU B N 1
ATOM 2713 C CA . GLU B 1 156 ? -8.626 36.191 13.715 1.00 20.82 1156 GLU B CA 1
ATOM 2714 C C . GLU B 1 156 ? -8.902 36.984 12.449 1.00 19.81 1156 GLU B C 1
ATOM 2715 O O . GLU B 1 156 ? -8.099 36.994 11.526 1.00 19.26 1156 GLU B O 1
ATOM 2721 N N . THR B 1 157 ? -10.044 37.660 12.415 1.00 21.52 1157 THR B N 1
ATOM 2722 C CA . THR B 1 157 ? -10.376 38.499 11.270 1.00 23.38 1157 THR B CA 1
ATOM 2723 C C . THR B 1 157 ? -9.940 39.908 11.663 1.00 23.64 1157 THR B C 1
ATOM 2724 O O . THR B 1 157 ? -10.502 40.522 12.569 1.00 23.47 1157 THR B O 1
ATOM 2728 N N . LEU B 1 158 ? -8.902 40.395 10.995 1.00 24.22 1158 LEU B N 1
ATOM 2729 C CA . LEU B 1 158 ? -8.352 41.713 11.270 1.00 25.13 1158 LEU B CA 1
ATOM 2730 C C . LEU B 1 158 ? -9.404 42.824 11.298 1.00 25.07 1158 LEU B C 1
ATOM 2731 O O . LEU B 1 158 ? -10.299 42.883 10.444 1.00 24.44 1158 LEU B O 1
ATOM 2736 N N . GLY B 1 159 ? -9.288 43.698 12.295 1.00 24.55 1159 GLY B N 1
ATOM 2737 C CA . GLY B 1 159 ? -10.214 44.806 12.426 1.00 24.65 1159 GLY B CA 1
ATOM 2738 C C . GLY B 1 159 ? -11.588 44.484 12.984 1.00 25.06 1159 GLY B C 1
ATOM 2739 O O . GLY B 1 159 ? -12.448 45.356 13.018 1.00 25.74 1159 GLY B O 1
ATOM 2740 N N . THR B 1 160 ? -11.805 43.243 13.413 1.00 25.00 1160 THR B N 1
ATOM 2741 C CA . THR B 1 160 ? -13.096 42.842 13.969 1.00 24.21 1160 THR B CA 1
ATOM 2742 C C . THR B 1 160 ? -12.913 42.055 15.261 1.00 25.04 1160 THR B C 1
ATOM 2743 O O . THR B 1 160 ? -11.789 41.716 15.652 1.00 24.37 1160 THR B O 1
ATOM 2747 N N . ARG B 1 161 ? -14.032 41.761 15.915 1.00 25.21 1161 ARG B N 1
ATOM 2748 C CA . ARG B 1 161 ? -14.030 41.026 17.174 1.00 26.52 1161 ARG B CA 1
ATOM 2749 C C . ARG B 1 161 ? -14.186 39.526 16.942 1.00 26.72 1161 ARG B C 1
ATOM 2750 O O . ARG B 1 161 ? -14.358 38.758 17.888 1.00 29.10 1161 ARG B O 1
ATOM 2758 N N . LYS B 1 162 ? -14.126 39.107 15.684 1.00 25.85 1162 LYS B N 1
ATOM 2759 C CA . LYS B 1 162 ? -14.282 37.699 15.352 1.00 25.42 1162 LYS B CA 1
ATOM 2760 C C . LYS B 1 162 ? -12.998 36.892 15.498 1.00 24.99 1162 LYS B C 1
ATOM 2761 O O . LYS B 1 162 ? -11.998 37.175 14.840 1.00 24.68 1162 LYS B O 1
ATOM 2767 N N . ARG B 1 163 ? -13.036 35.895 16.378 1.00 23.86 1163 ARG B N 1
ATOM 2768 C CA . ARG B 1 163 ? -11.910 34.997 16.622 1.00 21.75 1163 ARG B CA 1
ATOM 2769 C C . ARG B 1 163 ? -12.529 33.617 16.774 1.00 21.06 1163 ARG B C 1
ATOM 2770 O O . ARG B 1 163 ? -13.079 33.304 17.822 1.00 22.57 1163 ARG B O 1
ATOM 2778 N N . THR B 1 164 ? -12.451 32.800 15.727 1.00 18.81 1164 THR B N 1
ATOM 2779 C CA . THR B 1 164 ? -13.032 31.465 15.768 1.00 19.42 1164 THR B CA 1
ATOM 2780 C C . THR B 1 164 ? -12.051 30.417 16.277 1.00 19.13 1164 THR B C 1
ATOM 2781 O O . THR B 1 164 ? -10.863 30.446 15.965 1.00 19.99 1164 THR B O 1
ATOM 2785 N N . HIS B 1 165 ? -12.576 29.480 17.054 1.00 18.27 1165 HIS B N 1
ATOM 2786 C CA . HIS B 1 165 ? -11.786 28.406 17.648 1.00 17.93 1165 HIS B CA 1
ATOM 2787 C C . HIS B 1 165 ? -11.120 27.462 16.637 1.00 17.27 1165 HIS B C 1
ATOM 2788 O O . HIS B 1 165 ? -11.767 26.970 15.713 1.00 17.32 1165 HIS B O 1
ATOM 2795 N N . LEU B 1 166 ? -9.823 27.218 16.809 1.00 17.19 1166 LEU B N 1
ATOM 2796 C CA . LEU B 1 166 ? -9.120 26.281 15.936 1.00 18.17 1166 LEU B CA 1
ATOM 2797 C C . LEU B 1 166 ? -8.570 25.093 16.742 1.00 17.67 1166 LEU B C 1
ATOM 2798 O O . LEU B 1 166 ? -8.689 23.936 16.325 1.00 18.02 1166 LEU B O 1
ATOM 2803 N N . ALA B 1 167 ? -7.977 25.391 17.894 1.00 17.13 1167 ALA B N 1
ATOM 2804 C CA . ALA B 1 167 ? -7.412 24.364 18.768 1.00 17.90 1167 ALA B CA 1
ATOM 2805 C C . ALA B 1 167 ? -7.397 24.836 20.228 1.00 18.31 1167 ALA B C 1
ATOM 2806 O O . ALA B 1 167 ? -7.303 26.032 20.498 1.00 18.28 1167 ALA B O 1
ATOM 2808 N N . SER B 1 168 ? -7.483 23.894 21.167 1.00 19.55 1168 SER B N 1
ATOM 2809 C CA . SER B 1 168 ? -7.501 24.217 22.596 1.00 19.82 1168 SER B CA 1
ATOM 2810 C C . SER B 1 168 ? -6.203 24.813 23.144 1.00 19.19 1168 SER B C 1
ATOM 2811 O O . SER B 1 168 ? -6.201 25.440 24.206 1.00 17.51 1168 SER B O 1
ATOM 2814 N N . ASN B 1 169 ? -5.099 24.597 22.436 1.00 18.13 1169 ASN B N 1
ATOM 2815 C CA . ASN B 1 169 ? -3.814 25.143 22.854 1.00 19.06 1169 ASN B CA 1
ATOM 2816 C C . ASN B 1 169 ? -2.790 25.036 21.727 1.00 19.50 1169 ASN B C 1
ATOM 2817 O O . ASN B 1 169 ? -3.006 24.334 20.738 1.00 17.13 1169 ASN B O 1
ATOM 2822 N N . LEU B 1 170 ? -1.676 25.741 21.895 1.00 19.57 1170 LEU B N 1
ATOM 2823 C CA . LEU B 1 170 ? -0.625 25.793 20.891 1.00 20.14 1170 LEU B CA 1
ATOM 2824 C C . LEU B 1 170 ? -0.008 24.456 20.497 1.00 20.75 1170 LEU B C 1
ATOM 2825 O O . LEU B 1 170 ? 0.160 24.196 19.309 1.00 22.80 1170 LEU B O 1
ATOM 2830 N N . ALA B 1 171 ? 0.325 23.614 21.476 1.00 20.11 1171 ALA B N 1
ATOM 2831 C CA . ALA B 1 171 ? 0.922 22.307 21.197 1.00 20.85 1171 ALA B CA 1
ATOM 2832 C C . ALA B 1 171 ? -0.001 21.456 20.325 1.00 21.89 1171 ALA B C 1
ATOM 2833 O O . ALA B 1 171 ? 0.428 20.862 19.338 1.00 22.36 1171 ALA B O 1
ATOM 2835 N N . GLU B 1 172 ? -1.274 21.401 20.701 1.00 23.35 1172 GLU B N 1
ATOM 2836 C CA . GLU B 1 172 ? -2.278 20.645 19.962 1.00 24.82 1172 GLU B CA 1
ATOM 2837 C C . GLU B 1 172 ? -2.382 21.114 18.500 1.00 24.32 1172 GLU B C 1
ATOM 2838 O O . GLU B 1 172 ? -2.488 20.304 17.575 1.00 25.35 1172 GLU B O 1
ATOM 2844 N N . PHE B 1 173 ? -2.350 22.425 18.302 1.00 21.63 1173 PHE B N 1
ATOM 2845 C CA . PHE B 1 173 ? -2.425 23.007 16.971 1.00 20.14 1173 PHE B CA 1
ATOM 2846 C C . PHE B 1 173 ? -1.192 22.584 16.160 1.00 21.06 1173 PHE B C 1
ATOM 2847 O O . PHE B 1 173 ? -1.311 22.074 15.040 1.00 21.05 1173 PHE B O 1
ATOM 2855 N N . LEU B 1 174 ? -0.011 22.793 16.745 1.00 19.59 1174 LEU B N 1
ATOM 2856 C CA . LEU B 1 174 ? 1.261 22.460 16.109 1.00 18.22 1174 LEU B CA 1
ATOM 2857 C C . LEU B 1 174 ? 1.365 20.990 15.717 1.00 19.55 1174 LEU B C 1
ATOM 2858 O O . LEU B 1 174 ? 1.905 20.669 14.658 1.00 18.17 1174 LEU B O 1
ATOM 2863 N N . ASN B 1 175 ? 0.856 20.100 16.567 1.00 20.95 1175 ASN B N 1
ATOM 2864 C CA . ASN B 1 175 ? 0.896 18.668 16.276 1.00 22.35 1175 ASN B CA 1
ATOM 2865 C C . ASN B 1 175 ? 0.028 18.312 15.073 1.00 23.86 1175 ASN B C 1
ATOM 2866 O O . ASN B 1 175 ? 0.255 17.292 14.424 1.00 24.53 1175 ASN B O 1
ATOM 2871 N N . GLN B 1 176 ? -0.967 19.146 14.780 1.00 23.69 1176 GLN B N 1
ATOM 2872 C CA . GLN B 1 176 ? -1.859 18.898 13.652 1.00 24.10 1176 GLN B CA 1
ATOM 2873 C C . GLN B 1 176 ? -1.365 19.491 12.330 1.00 26.03 1176 GLN B C 1
ATOM 2874 O O . GLN B 1 176 ? -1.942 19.221 11.272 1.00 25.08 1176 GLN B O 1
ATOM 2880 N N . LEU B 1 177 ? -0.306 20.296 12.379 1.00 26.00 1177 LEU B N 1
ATOM 2881 C CA . LEU B 1 177 ? 0.208 20.911 11.159 1.00 26.36 1177 LEU B CA 1
ATOM 2882 C C . LEU B 1 177 ? 0.971 19.947 10.253 1.00 27.78 1177 LEU B C 1
ATOM 2883 O O . LEU B 1 177 ? 1.752 19.109 10.717 1.00 27.89 1177 LEU B O 1
ATOM 2888 N N . LYS B 1 178 ? 0.732 20.090 8.953 1.00 28.47 1178 LYS B N 1
ATOM 2889 C CA . LYS B 1 178 ? 1.374 19.281 7.924 1.00 29.09 1178 LYS B CA 1
ATOM 2890 C C . LYS B 1 178 ? 2.190 20.241 7.059 1.00 27.66 1178 LYS B C 1
ATOM 2891 O O . LYS B 1 178 ? 1.677 21.269 6.630 1.00 27.03 1178 LYS B O 1
ATOM 2897 N N . PRO B 1 179 ? 3.474 19.928 6.802 1.00 27.23 1179 PRO B N 1
ATOM 2898 C CA . PRO B 1 179 ? 4.276 20.832 5.972 1.00 27.30 1179 PRO B CA 1
ATOM 2899 C C . PRO B 1 179 ? 3.634 21.019 4.604 1.00 27.21 1179 PRO B C 1
ATOM 2900 O O . PRO B 1 179 ? 2.972 20.118 4.099 1.00 29.46 1179 PRO B O 1
ATOM 2904 N N . LEU B 1 180 ? 3.823 22.191 4.014 1.00 27.59 1180 LEU B N 1
ATOM 2905 C CA . LEU B 1 180 ? 3.277 22.476 2.696 1.00 28.07 1180 LEU B CA 1
ATOM 2906 C C . LEU B 1 180 ? 4.395 23.010 1.810 1.00 29.46 1180 LEU B C 1
ATOM 2907 O O . LEU B 1 180 ? 5.054 23.988 2.161 1.00 29.12 1180 LEU B O 1
ATOM 2912 N N . LEU B 1 181 ? 4.620 22.361 0.671 1.00 30.96 1181 LEU B N 1
ATOM 2913 C CA . LEU B 1 181 ? 5.650 22.805 -0.262 1.00 33.25 1181 LEU B CA 1
ATOM 2914 C C . LEU B 1 181 ? 4.973 23.528 -1.430 1.00 33.89 1181 LEU B C 1
ATOM 2915 O O . LEU B 1 181 ? 3.992 22.964 -1.963 1.00 34.83 1181 LEU B O 1
#

Secondary structure (DSSP, 8-state):
---HHHHHHHHHHHHHHHHHHHHHSSS-EESTTTTS--TTEEEE-SS-EEE--EE--S-SS-HHHHHHSS----HHHHHHTSSEE---EEEEETTEEEEE----SHHHHHHHHHHHHHHHHHHHHTT---EEEEEE-SSTTEEEEEETTT--EEEEETTSS-EEEEESSHHHHHHH-EE--/---HHHHHHHHHHHHHHHHHHHHHSSS-EESTTTT---TTEEEE-SS-EEE--EE--S--S-HHHHHHHT----HHHHHHHHSEE---EEEEETTEEEEE----SHHHHHHHHHHHHHHHHHHHHTTPPPEEEEEEESSSSEEEEEETTT--EEEEETTSS-EEEEESSHHHHHHH-EE--